Protein AF-0000000068716141 (afdb_homodimer)

Secondary structure (DSSP, 8-state):
--TTTT----TTEEEEEE---SS--EEEEETTS-EEEESS-HHHHHHHHIIIIISS-HHHHHHHHHHHHT--SS--EEEEGGGTEEEEESS-TTSTT--EEEGGGEEEEE--SS-S-EEEEETTS-EEEESS-HHHHHHHHHHHHHHHHHHHHHHH--/--TTTT----TTEEEEEE---SS--EEEEETTS-EEEESS-HHHHHHHHIIIIISS-HHHHHHHHHHHHT--SS--EEEEGGGTEEEEESS-TTSTT--EEEGGGEEEEE--SS-S-EEEEETTS-EEEESS-HHHHHHHHHHHHHHHHHHHHHHH--

pLDDT: mean 91.96, std 10.25, range [37.06, 98.69]

Structure (mmCIF, N/CA/C/O backbone):
data_AF-0000000068716141-model_v1
#
loop_
_entity.id
_entity.type
_entity.pdbx_description
1 polymer 'Competence protein'
#
loop_
_atom_site.group_PDB
_atom_site.id
_atom_site.type_symbol
_atom_site.label_atom_id
_atom_site.label_alt_id
_atom_site.label_comp_id
_atom_site.label_asym_id
_atom_site.label_entity_id
_atom_site.label_seq_id
_atom_site.pdbx_PDB_ins_code
_atom_site.Cartn_x
_atom_site.Cartn_y
_atom_site.Cartn_z
_atom_site.occupancy
_atom_site.B_iso_or_equiv
_atom_site.auth_seq_id
_atom_site.auth_comp_id
_atom_site.auth_asym_id
_atom_site.auth_atom_id
_atom_site.pdbx_PDB_model_num
ATOM 1 N N . MET A 1 1 ? 7.418 35.656 15.969 1 37.5 1 MET A N 1
ATOM 2 C CA . MET A 1 1 ? 6.262 35.781 15.078 1 37.5 1 MET A CA 1
ATOM 3 C C . MET A 1 1 ? 6.621 35.344 13.656 1 37.5 1 MET A C 1
ATOM 5 O O . MET A 1 1 ? 5.762 34.875 12.914 1 37.5 1 MET A O 1
ATOM 9 N N . ASP A 1 2 ? 7.766 35.719 13.188 1 43.12 2 ASP A N 1
ATOM 10 C CA . ASP A 1 2 ? 8.406 35.719 11.875 1 43.12 2 ASP A CA 1
ATOM 11 C C . ASP A 1 2 ? 8.727 34.281 11.422 1 43.12 2 ASP A C 1
ATOM 13 O O . ASP A 1 2 ? 8.695 34 10.227 1 43.12 2 ASP A O 1
ATOM 17 N N . ASN A 1 3 ? 9.141 33.5 12.383 1 46.12 3 ASN A N 1
ATOM 18 C CA . ASN A 1 3 ? 9.664 32.156 12.266 1 46.12 3 ASN A CA 1
ATOM 19 C C . ASN A 1 3 ? 8.547 31.156 11.977 1 46.12 3 ASN A C 1
ATOM 21 O O . ASN A 1 3 ? 8.812 29.953 11.789 1 46.12 3 ASN A O 1
ATOM 25 N N . GLU A 1 4 ? 7.305 31.547 12.367 1 53.78 4 GLU A N 1
ATOM 26 C CA . GLU A 1 4 ? 6.043 30.828 12.281 1 53.78 4 GLU A CA 1
ATOM 27 C C . GLU A 1 4 ? 5.668 30.531 10.828 1 53.78 4 GLU A C 1
ATOM 29 O O . GLU A 1 4 ? 5.105 29.484 10.523 1 53.78 4 GLU A O 1
ATOM 34 N N . ASN A 1 5 ? 6.004 31.578 9.922 1 57.31 5 ASN A N 1
ATOM 35 C CA . ASN A 1 5 ? 5.625 31.562 8.516 1 57.31 5 ASN A CA 1
ATOM 36 C C . ASN A 1 5 ? 6.566 30.688 7.691 1 57.31 5 ASN A C 1
ATOM 38 O O . ASN A 1 5 ? 6.309 30.438 6.512 1 57.31 5 ASN A O 1
ATOM 42 N N . ASN A 1 6 ? 7.582 30.219 8.367 1 71 6 ASN A N 1
ATOM 43 C CA . ASN A 1 6 ? 8.547 29.531 7.523 1 71 6 ASN A CA 1
ATOM 44 C C . ASN A 1 6 ? 8.602 28.031 7.844 1 71 6 ASN A C 1
ATOM 46 O O . ASN A 1 6 ? 9.672 27.422 7.789 1 71 6 ASN A O 1
ATOM 50 N N . ILE A 1 7 ? 7.477 27.594 8.234 1 78.62 7 ILE A N 1
ATOM 51 C CA . ILE A 1 7 ? 7.48 26.172 8.578 1 78.62 7 ILE A CA 1
ATOM 52 C C . ILE A 1 7 ? 7.375 25.344 7.305 1 78.62 7 ILE A C 1
ATOM 54 O O . ILE A 1 7 ? 6.582 25.656 6.414 1 78.62 7 ILE A O 1
ATOM 58 N N . PHE A 1 8 ? 8.328 24.359 7.285 1 87 8 PHE A N 1
ATOM 59 C CA . PHE A 1 8 ? 8.344 23.438 6.148 1 87 8 PHE A CA 1
ATOM 60 C C . PHE A 1 8 ? 8.164 22 6.609 1 87 8 PHE A C 1
ATOM 62 O O . PHE A 1 8 ? 8.586 21.641 7.707 1 87 8 PHE A O 1
ATOM 69 N N . ILE A 1 9 ? 7.5 21.297 5.77 1 92.69 9 ILE A N 1
ATOM 70 C CA . ILE A 1 9 ? 7.383 19.859 5.988 1 92.69 9 ILE A CA 1
ATOM 71 C C . ILE A 1 9 ? 8.75 19.203 5.836 1 92.69 9 ILE A C 1
ATOM 73 O O . ILE A 1 9 ? 9.5 19.531 4.914 1 92.69 9 ILE A O 1
ATOM 77 N N . SER A 1 10 ? 9.117 18.438 6.762 1 92.12 10 SER A N 1
ATOM 78 C CA . SER A 1 10 ? 10.391 17.719 6.742 1 92.12 10 SER A CA 1
ATOM 79 C C . SER A 1 10 ? 10.211 16.25 7.07 1 92.12 10 SER A C 1
ATOM 81 O O . SER A 1 10 ? 9.086 15.789 7.273 1 92.12 10 SER A O 1
ATOM 83 N N . SER A 1 11 ? 11.328 15.492 7.094 1 94.25 11 SER A N 1
ATOM 84 C CA . SER A 1 11 ? 11.297 14.062 7.375 1 94.25 11 SER A CA 1
ATOM 85 C C . SER A 1 11 ? 10.836 13.781 8.797 1 94.25 11 SER A C 1
ATOM 87 O O . SER A 1 11 ? 10.445 12.664 9.125 1 94.25 11 SER A O 1
ATOM 89 N N . SER A 1 12 ? 10.867 14.82 9.609 1 95.62 12 SER A N 1
ATOM 90 C CA . SER A 1 12 ? 10.484 14.625 11 1 95.62 12 SER A CA 1
ATOM 91 C C . SER A 1 12 ? 9.008 14.953 11.211 1 95.62 12 SER A C 1
ATOM 93 O O . SER A 1 12 ? 8.453 14.68 12.281 1 95.62 12 SER A O 1
ATOM 95 N N . THR A 1 13 ? 8.328 15.562 10.234 1 96.44 13 THR A N 1
ATOM 96 C CA . THR A 1 13 ? 6.922 15.922 10.359 1 96.44 13 THR A CA 1
ATOM 97 C C . THR A 1 13 ? 6.039 14.68 10.406 1 96.44 13 THR A C 1
ATOM 99 O O . THR A 1 13 ? 6.062 13.859 9.484 1 96.44 13 THR A O 1
ATOM 102 N N . MET A 1 14 ? 5.234 14.539 11.414 1 97.75 14 MET A N 1
ATOM 103 C CA . MET A 1 14 ? 4.434 13.336 11.617 1 97.75 14 MET A CA 1
ATOM 104 C C . MET A 1 14 ? 2.98 13.578 11.211 1 97.75 14 MET A C 1
ATOM 106 O O . MET A 1 14 ? 2.307 12.664 10.734 1 97.75 14 MET A O 1
ATOM 110 N N . MET A 1 15 ? 2.52 14.812 11.461 1 97.75 15 MET A N 1
ATOM 111 C CA . MET A 1 15 ? 1.09 15.055 11.289 1 97.75 15 MET A CA 1
ATOM 112 C C . MET A 1 15 ? 0.794 16.547 11.242 1 97.75 15 MET A C 1
ATOM 114 O O . MET A 1 15 ? 1.446 17.344 11.922 1 97.75 15 MET A O 1
ATOM 118 N N . LEU A 1 16 ? -0.115 16.969 10.43 1 97.56 16 LEU A N 1
ATOM 119 C CA . LEU A 1 16 ? -0.677 18.312 10.383 1 97.56 16 LEU A CA 1
ATOM 120 C C . LEU A 1 16 ? -2.125 18.312 10.852 1 97.56 16 LEU A C 1
ATOM 122 O O . LEU A 1 16 ? -2.992 17.703 10.219 1 97.56 16 LEU A O 1
ATOM 126 N N . GLU A 1 17 ? -2.379 18.938 11.867 1 96.62 17 GLU A N 1
ATOM 127 C CA . GLU A 1 17 ? -3.703 18.969 12.484 1 96.62 17 GLU A CA 1
ATOM 128 C C . GLU A 1 17 ? -4.277 20.391 12.484 1 96.62 17 GLU A C 1
ATOM 130 O O . GLU A 1 17 ? -3.631 21.328 12.953 1 96.62 17 GLU A O 1
ATOM 135 N N . PRO A 1 18 ? -5.48 20.484 11.953 1 95.56 18 PRO A N 1
ATOM 136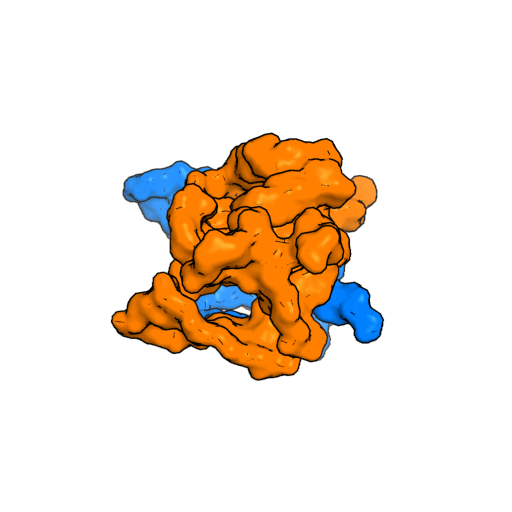 C CA . PRO A 1 18 ? -6.086 21.812 12.039 1 95.56 18 PRO A CA 1
ATOM 137 C C . PRO A 1 18 ? -6.23 22.297 13.484 1 95.56 18 PRO A C 1
ATOM 139 O O . PRO A 1 18 ? -6.52 21.516 14.375 1 95.56 18 PRO A O 1
ATOM 142 N N . CYS A 1 19 ? -5.941 23.625 13.688 1 91.56 19 CYS A N 1
ATOM 143 C CA . CYS A 1 19 ? -6.039 24.266 14.992 1 91.56 19 CYS A CA 1
ATOM 144 C C . CYS A 1 19 ? -7.156 25.297 15.008 1 91.56 19 CYS A C 1
ATOM 146 O O . CYS A 1 19 ? -7.316 26.062 14.055 1 91.56 19 CYS A O 1
ATOM 148 N N . LYS A 1 20 ? -7.977 25.125 16.062 1 87 20 LYS A N 1
ATOM 149 C CA . LYS A 1 20 ? -8.977 26.172 16.266 1 87 20 LYS A CA 1
ATOM 150 C C . LYS A 1 20 ? -8.414 27.328 17.078 1 87 20 LYS A C 1
ATOM 152 O O . LYS A 1 20 ? -8.602 27.391 18.281 1 87 20 LYS A O 1
ATOM 157 N N . HIS A 1 21 ? -7.641 28.109 16.516 1 89.19 21 HIS A N 1
ATOM 158 C CA . HIS A 1 21 ? -7.004 29.266 17.125 1 89.19 21 HIS A CA 1
ATOM 159 C C . HIS A 1 21 ? -7.211 30.516 16.297 1 89.19 21 HIS A C 1
ATOM 161 O O . HIS A 1 21 ? -7.305 30.438 15.062 1 89.19 21 HIS A O 1
ATOM 167 N N . PRO A 1 22 ? -7.41 31.625 16.953 1 88.75 22 PRO A N 1
ATOM 168 C CA . PRO A 1 22 ? -7.652 32.875 16.203 1 88.75 22 PRO A CA 1
ATOM 169 C C . PRO A 1 22 ? -6.531 33.188 15.219 1 88.75 22 PRO A C 1
ATOM 171 O O . PRO A 1 22 ? -6.785 33.75 14.156 1 88.75 22 PRO A O 1
ATOM 174 N N . TYR A 1 23 ? -5.266 32.781 15.5 1 89.5 23 TYR A N 1
ATOM 175 C CA . TYR A 1 23 ? -4.125 33.156 14.664 1 89.5 23 TYR A CA 1
ATOM 176 C C . TYR A 1 23 ? -3.555 31.922 13.961 1 89.5 23 TYR A C 1
ATOM 178 O O . TYR A 1 23 ? -3.186 32 12.781 1 89.5 23 TYR A O 1
ATOM 186 N N . TYR A 1 24 ? -3.461 30.828 14.625 1 91.94 24 TYR A N 1
ATOM 187 C CA . TYR A 1 24 ? -2.848 29.625 14.062 1 91.94 24 TYR A CA 1
ATOM 188 C C . TYR A 1 24 ? -3.9 28.719 13.445 1 91.94 24 TYR A C 1
ATOM 190 O O . TYR A 1 24 ? -4.98 28.531 14.008 1 91.94 24 TYR A O 1
ATOM 198 N N . ARG A 1 25 ? -3.514 28.188 12.289 1 94.19 25 ARG A N 1
ATOM 199 C CA . ARG A 1 25 ? -4.48 27.375 11.562 1 94.19 25 ARG A CA 1
ATOM 200 C C . ARG A 1 25 ? -4.09 25.906 11.602 1 94.19 25 ARG A C 1
ATOM 202 O O . ARG A 1 25 ? -4.941 25.016 11.43 1 94.19 25 ARG A O 1
ATOM 209 N N . THR A 1 26 ? -2.771 25.656 11.773 1 96.19 26 THR A N 1
ATOM 210 C CA . THR A 1 26 ? -2.309 24.266 11.734 1 96.19 26 THR A CA 1
ATOM 211 C C . THR A 1 26 ? -1.312 24 12.859 1 96.19 26 THR A C 1
ATOM 213 O O . THR A 1 26 ? -0.403 24.797 13.094 1 96.19 26 THR A O 1
ATOM 216 N N . LYS A 1 27 ? -1.548 23 13.594 1 95.44 27 LYS A N 1
ATOM 217 C CA . LYS A 1 27 ? -0.574 22.453 14.531 1 95.44 27 LYS A CA 1
ATOM 218 C C . LYS A 1 27 ? 0.259 21.359 13.867 1 95.44 27 LYS A C 1
ATOM 220 O O . LYS A 1 27 ? -0.287 20.375 13.344 1 95.44 27 LYS A O 1
ATOM 225 N N . ILE A 1 28 ? 1.546 21.5 13.82 1 96.19 28 ILE A N 1
ATOM 226 C CA . ILE A 1 28 ? 2.471 20.547 13.227 1 96.19 28 ILE A CA 1
ATOM 227 C C . ILE A 1 28 ? 3.068 19.656 14.32 1 96.19 28 ILE A C 1
ATOM 229 O O . ILE A 1 28 ? 3.729 20.156 15.234 1 96.19 28 ILE A O 1
ATOM 233 N N . ILE A 1 29 ? 2.773 18.438 14.234 1 95.69 29 ILE A N 1
ATOM 234 C CA . ILE A 1 29 ? 3.33 17.484 15.18 1 95.69 29 ILE A CA 1
ATOM 235 C C . ILE A 1 29 ? 4.598 16.859 14.602 1 95.69 29 ILE A C 1
ATOM 237 O O . ILE A 1 29 ? 4.566 16.266 13.516 1 95.69 29 ILE A O 1
ATOM 241 N N . ASP A 1 30 ? 5.668 17.016 15.359 1 94.75 30 ASP A N 1
ATOM 242 C CA . ASP A 1 30 ? 6.984 16.562 14.914 1 94.75 30 ASP A CA 1
ATOM 243 C C . ASP A 1 30 ? 7.426 15.328 15.688 1 94.75 30 ASP A C 1
ATOM 245 O O . ASP A 1 30 ? 7.012 15.117 16.828 1 94.75 30 ASP A O 1
ATOM 249 N N . SER A 1 31 ? 8.297 14.492 15.078 1 94.88 31 SER A N 1
ATOM 250 C CA . SER A 1 31 ? 8.719 13.227 15.664 1 94.88 31 SER A CA 1
ATOM 251 C C . SER A 1 31 ? 9.57 13.445 16.906 1 94.88 31 SER A C 1
ATOM 253 O O . SER A 1 31 ? 9.75 12.531 17.719 1 94.88 31 SER A O 1
ATOM 255 N N . SER A 1 32 ? 10.125 14.617 17.062 1 90.5 32 SER A N 1
ATOM 256 C CA . SER A 1 32 ? 10.906 14.961 18.25 1 90.5 32 SER A CA 1
ATOM 257 C C . SER A 1 32 ? 10.008 15.18 19.469 1 90.5 32 SER A C 1
ATOM 259 O O . SER A 1 32 ? 10.484 15.203 20.609 1 90.5 32 SER A O 1
ATOM 261 N N . GLY A 1 33 ? 8.75 15.258 19.234 1 87.75 33 GLY A N 1
ATOM 262 C CA . GLY A 1 33 ? 7.82 15.562 20.312 1 87.75 33 GLY A CA 1
ATOM 263 C C . GLY A 1 33 ? 7.457 17.031 20.391 1 87.75 33 GLY A C 1
ATOM 264 O O . GLY A 1 33 ? 6.539 17.406 21.125 1 87.75 33 GLY A O 1
ATOM 265 N N . ASN A 1 34 ? 8.133 17.797 19.609 1 86.56 34 ASN A N 1
ATOM 266 C CA . ASN A 1 34 ? 7.828 19.219 19.562 1 86.56 34 ASN A CA 1
ATOM 267 C C . ASN A 1 34 ? 6.656 19.516 18.641 1 86.56 34 ASN A C 1
ATOM 269 O O . ASN A 1 34 ? 6.383 18.766 17.719 1 86.56 34 ASN A O 1
ATOM 273 N N . HIS A 1 35 ? 5.961 20.5 19.094 1 90.06 35 HIS A N 1
ATOM 274 C CA . HIS A 1 35 ? 4.883 20.984 18.234 1 90.06 35 HIS A CA 1
ATOM 275 C C . HIS A 1 35 ? 5.168 22.391 17.734 1 90.06 35 HIS A C 1
ATOM 277 O O . HIS A 1 35 ? 5.777 23.188 18.438 1 90.06 35 HIS A O 1
ATOM 283 N N . LEU A 1 36 ? 4.848 22.531 16.516 1 91.94 36 LEU A N 1
ATOM 284 C CA . LEU A 1 36 ? 4.93 23.844 15.906 1 91.94 36 LEU A CA 1
ATOM 285 C C . LEU A 1 36 ? 3.559 24.312 15.422 1 91.94 36 LEU A C 1
ATOM 287 O O . LEU A 1 36 ? 2.648 23.484 15.258 1 91.94 36 LEU A O 1
ATOM 291 N N . TYR A 1 37 ? 3.436 25.625 15.305 1 93.75 37 TYR A N 1
ATOM 292 C CA . TYR A 1 37 ? 2.176 26.188 14.828 1 93.75 37 TYR A CA 1
ATOM 293 C C . TYR A 1 37 ? 2.396 27.047 13.594 1 93.75 37 TYR A C 1
ATOM 295 O O . TYR A 1 37 ? 3.389 27.781 13.508 1 93.75 37 TYR A O 1
ATOM 303 N N . SER A 1 38 ? 1.495 26.938 12.734 1 94.44 38 SER A N 1
ATOM 304 C CA . SER A 1 38 ? 1.566 27.719 11.516 1 94.44 38 SER A CA 1
ATOM 305 C C . SER A 1 38 ? 0.27 28.5 11.281 1 94.44 38 SER A C 1
ATOM 307 O O . SER A 1 38 ? -0.812 28.016 11.625 1 94.44 38 SER A O 1
ATOM 309 N N . CYS A 1 39 ? 0.416 29.672 10.641 1 93.75 39 CYS A N 1
ATOM 310 C CA . CYS A 1 39 ? -0.758 30.453 10.25 1 93.75 39 CYS A CA 1
ATOM 311 C C . CYS A 1 39 ? -1.325 29.953 8.93 1 93.75 39 CYS A C 1
ATOM 313 O O . CYS A 1 39 ? -2.416 30.359 8.523 1 93.75 39 CYS A O 1
ATOM 315 N N . GLN A 1 40 ? -0.633 29.094 8.32 1 93.75 40 GLN A N 1
ATOM 316 C CA . GLN A 1 40 ? -1.1 28.484 7.082 1 93.75 40 GLN A CA 1
ATOM 317 C C . GLN A 1 40 ? -1.911 27.219 7.363 1 93.75 40 GLN A C 1
ATOM 319 O O . GLN A 1 40 ? -1.68 26.531 8.359 1 93.75 40 GLN A O 1
ATOM 324 N N . THR A 1 41 ? -2.861 26.953 6.496 1 94 41 THR A N 1
ATOM 325 C CA . THR A 1 41 ? -3.609 25.703 6.613 1 94 41 THR A CA 1
ATOM 326 C C . THR A 1 41 ? -2.725 24.516 6.273 1 94 41 THR A C 1
ATOM 328 O O . THR A 1 41 ? -1.675 24.672 5.648 1 94 41 THR A O 1
ATOM 331 N N . ALA A 1 42 ? -3.176 23.344 6.699 1 95.94 42 ALA A N 1
ATOM 332 C CA . ALA A 1 42 ? -2.434 22.125 6.379 1 95.94 42 ALA A CA 1
ATOM 333 C C . ALA A 1 42 ? -2.26 21.969 4.871 1 95.94 42 ALA A C 1
ATOM 335 O O . ALA A 1 42 ? -1.169 21.641 4.398 1 95.94 42 ALA A O 1
ATOM 336 N N . LEU A 1 43 ? -3.334 22.234 4.133 1 96.38 43 LEU A N 1
ATOM 337 C CA . LEU A 1 43 ? -3.289 22.109 2.68 1 96.38 43 LEU A CA 1
ATOM 338 C C . LEU A 1 43 ? -2.283 23.078 2.078 1 96.38 43 LEU A C 1
ATOM 340 O O . LEU A 1 43 ? -1.537 22.734 1.164 1 96.38 43 LEU A O 1
ATOM 344 N N . GLN A 1 44 ? -2.234 24.297 2.6 1 95.12 44 GLN A N 1
ATOM 345 C CA . GLN A 1 44 ? -1.274 25.281 2.113 1 95.12 44 GLN A CA 1
ATOM 346 C C . GLN A 1 44 ? 0.159 24.828 2.373 1 95.12 44 GLN A C 1
ATOM 348 O O . GLN A 1 44 ? 1.048 25.062 1.552 1 95.12 44 GLN A O 1
ATOM 353 N N . LEU A 1 45 ? 0.39 24.203 3.477 1 96 45 LEU A N 1
ATOM 354 C CA . LEU A 1 45 ? 1.716 23.688 3.789 1 96 45 LEU A CA 1
ATOM 355 C C . LEU A 1 45 ? 2.107 22.578 2.816 1 96 45 LEU A C 1
ATOM 357 O O . LEU A 1 45 ? 3.258 22.516 2.375 1 96 45 LEU A O 1
ATOM 361 N N . ILE A 1 46 ? 1.166 21.703 2.49 1 96.75 46 ILE A N 1
ATOM 362 C CA . ILE A 1 46 ? 1.406 20.625 1.526 1 96.75 46 ILE A CA 1
ATOM 363 C C . ILE A 1 46 ? 1.679 21.234 0.149 1 96.75 46 ILE A C 1
ATOM 365 O O . ILE A 1 46 ? 2.586 20.797 -0.559 1 96.75 46 ILE A O 1
ATOM 369 N N . GLN A 1 47 ? 0.867 22.25 -0.213 1 96.69 47 GLN A N 1
ATOM 370 C CA . GLN A 1 47 ? 1.064 22.938 -1.479 1 96.69 47 GLN A CA 1
ATOM 371 C C . GLN A 1 47 ? 2.471 23.531 -1.572 1 96.69 47 GLN A C 1
ATOM 373 O O . GLN A 1 47 ? 3.137 23.391 -2.602 1 96.69 47 GLN A O 1
ATOM 378 N N . LYS A 1 48 ? 2.867 24.156 -0.525 1 95.94 48 LYS A N 1
ATOM 379 C CA . LYS A 1 48 ? 4.207 24.734 -0.479 1 95.94 48 LYS A CA 1
ATOM 380 C C . LYS A 1 48 ? 5.277 23.656 -0.615 1 95.94 48 LYS A C 1
ATOM 382 O O . LYS A 1 48 ? 6.266 23.844 -1.323 1 95.94 48 LYS A O 1
ATOM 387 N N . SER A 1 49 ? 5.09 22.562 0.036 1 95.75 49 SER A N 1
ATOM 388 C CA . SER A 1 49 ? 6.039 21.453 -0.032 1 95.75 49 SER A CA 1
ATOM 389 C C . SER A 1 49 ? 6.125 20.891 -1.445 1 95.75 49 SER A C 1
ATOM 391 O O . SER A 1 49 ? 7.203 20.5 -1.9 1 95.75 49 SER A O 1
ATOM 393 N N . CYS A 1 50 ? 4.988 20.766 -2.107 1 96.44 50 CYS A N 1
ATOM 394 C CA . CYS A 1 50 ? 4.98 20.312 -3.492 1 96.44 50 CYS A CA 1
ATOM 395 C C . CYS A 1 50 ? 5.84 21.219 -4.367 1 96.44 50 CYS A C 1
ATOM 397 O O . CYS A 1 50 ? 6.645 20.734 -5.164 1 96.44 50 CYS A O 1
ATOM 399 N N . LEU A 1 51 ? 5.738 22.516 -4.188 1 94.62 51 LEU A N 1
ATOM 400 C CA . LEU A 1 51 ? 6.496 23.484 -4.984 1 94.62 51 LEU A CA 1
ATOM 401 C C . LEU A 1 51 ? 7.988 23.375 -4.688 1 94.62 51 LEU A C 1
ATOM 403 O O . LEU A 1 51 ? 8.805 23.344 -5.605 1 94.62 51 LEU A O 1
ATOM 407 N N . THR A 1 52 ? 8.297 23.219 -3.463 1 92.25 52 THR A N 1
ATOM 408 C CA . THR A 1 52 ? 9.688 23.359 -3.033 1 92.25 52 THR A CA 1
ATOM 409 C C . THR A 1 52 ? 10.445 22.031 -3.205 1 92.25 52 THR A C 1
ATOM 411 O O . THR A 1 52 ? 11.633 22.031 -3.525 1 92.25 52 THR A O 1
ATOM 414 N N . ASN A 1 53 ? 9.742 20.922 -3.062 1 90 53 ASN A N 1
ATOM 415 C CA . ASN A 1 53 ? 10.438 19.641 -3.035 1 90 53 ASN A CA 1
ATOM 416 C C . ASN A 1 53 ? 10.188 18.844 -4.312 1 90 53 ASN A C 1
ATOM 418 O O . ASN A 1 53 ? 11.023 18.016 -4.707 1 90 53 ASN A O 1
ATOM 422 N N . ILE A 1 54 ? 9.07 19.047 -4.902 1 89.38 54 ILE A N 1
ATOM 423 C CA . ILE A 1 54 ? 8.664 18.219 -6.031 1 89.38 54 ILE A CA 1
ATOM 424 C C . ILE A 1 54 ? 8.758 19.016 -7.324 1 89.38 54 ILE A C 1
ATOM 426 O O . ILE A 1 54 ? 8.742 18.453 -8.422 1 89.38 54 ILE A O 1
ATOM 430 N N . HIS A 1 55 ? 8.891 20.344 -7.121 1 94.19 55 HIS A N 1
ATOM 431 C CA . HIS A 1 55 ? 8.914 21.234 -8.273 1 94.19 55 HIS A CA 1
ATOM 432 C C . HIS A 1 55 ? 7.668 21.062 -9.133 1 94.19 55 HIS A C 1
ATOM 434 O O . HIS A 1 55 ? 7.766 20.938 -10.359 1 94.19 55 HIS A O 1
ATOM 440 N N . SER A 1 56 ? 6.543 20.891 -8.539 1 95.06 56 SER A N 1
ATOM 441 C CA . SER A 1 56 ? 5.211 20.781 -9.117 1 95.06 56 SER A 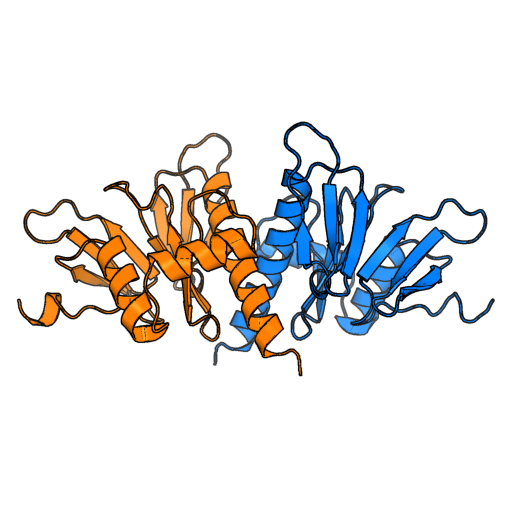CA 1
ATOM 442 C C . SER A 1 56 ? 4.16 21.422 -8.219 1 95.06 56 SER A C 1
ATOM 444 O O . SER A 1 56 ? 4.402 21.641 -7.027 1 95.06 56 SER A O 1
ATOM 446 N N . THR A 1 57 ? 3.031 21.781 -8.852 1 97.25 57 THR A N 1
ATOM 447 C CA . THR A 1 57 ? 1.913 22.234 -8.023 1 97.25 57 THR A CA 1
ATOM 448 C C . THR A 1 57 ? 1.259 21.047 -7.32 1 97.25 57 THR A C 1
ATOM 450 O O . THR A 1 57 ? 1.401 19.906 -7.758 1 97.25 57 THR A O 1
ATOM 453 N N . TYR A 1 58 ? 0.546 21.328 -6.25 1 97.31 58 TYR A N 1
ATOM 454 C CA . TYR A 1 58 ? -0.241 20.328 -5.543 1 97.31 58 TYR A CA 1
ATOM 455 C C . TYR A 1 58 ? -1.247 19.656 -6.473 1 97.31 58 TYR A C 1
ATOM 457 O O . TYR A 1 58 ? -1.344 18.438 -6.52 1 97.31 58 TYR A O 1
ATOM 465 N N . GLN A 1 59 ? -1.971 20.469 -7.211 1 97.06 59 GLN A N 1
ATOM 466 C CA . GLN A 1 59 ? -2.996 19.938 -8.109 1 97.06 59 GLN A CA 1
ATOM 467 C C . GLN A 1 59 ? -2.387 19.031 -9.164 1 97.06 59 GLN A C 1
ATOM 469 O O . GLN A 1 59 ? -2.963 18 -9.516 1 97.06 59 GLN A O 1
ATOM 474 N N . GLY A 1 60 ? -1.282 19.438 -9.703 1 97.06 60 GLY A N 1
ATOM 475 C CA . GLY A 1 60 ? -0.591 18.609 -10.672 1 97.06 60 GLY A CA 1
ATOM 476 C C . GLY A 1 60 ? -0.171 17.266 -10.109 1 97.06 60 GLY A C 1
ATOM 477 O O . GLY A 1 60 ? -0.37 16.219 -10.75 1 97.06 60 GLY A O 1
ATOM 478 N N . ARG A 1 61 ? 0.452 17.312 -8.953 1 96.88 61 ARG A N 1
ATOM 479 C CA . ARG A 1 61 ? 0.889 16.078 -8.289 1 96.88 61 ARG A CA 1
ATOM 480 C C . ARG A 1 61 ? -0.3 15.195 -7.945 1 96.88 61 ARG A C 1
ATOM 482 O O . ARG A 1 61 ? -0.262 13.984 -8.172 1 96.88 61 ARG A O 1
ATOM 489 N N . ARG A 1 62 ? -1.349 15.805 -7.395 1 96.94 62 ARG A N 1
ATOM 490 C CA . ARG A 1 62 ? -2.576 15.094 -7.043 1 96.94 62 ARG A CA 1
ATOM 491 C C . ARG A 1 62 ? -3.184 14.414 -8.258 1 96.94 62 ARG A C 1
ATOM 493 O O . ARG A 1 62 ? -3.551 13.234 -8.203 1 96.94 62 ARG A O 1
ATOM 500 N N . ASN A 1 63 ? -3.264 15.094 -9.328 1 96.5 63 ASN A N 1
ATOM 501 C CA . ASN A 1 63 ? -3.836 14.555 -10.562 1 96.5 63 ASN A CA 1
ATOM 502 C C . ASN A 1 63 ? -2.98 13.422 -11.125 1 96.5 63 ASN A C 1
ATOM 504 O O . ASN A 1 63 ? -3.508 12.445 -11.656 1 96.5 63 ASN A O 1
ATOM 508 N N . ALA A 1 64 ? -1.676 13.586 -11.062 1 96.06 64 ALA A N 1
ATOM 509 C CA . ALA A 1 64 ? -0.768 12.547 -11.555 1 96.06 64 ALA A CA 1
ATOM 510 C C . ALA A 1 64 ? -0.943 11.258 -10.766 1 96.06 64 ALA A C 1
ATOM 512 O O . ALA A 1 64 ? -1.019 10.172 -11.352 1 96.06 64 ALA A O 1
ATOM 513 N N . VAL A 1 65 ? -1.039 11.367 -9.445 1 95.88 65 VAL A N 1
ATOM 514 C CA . VAL A 1 65 ? -1.217 10.203 -8.586 1 95.88 65 VAL A CA 1
ATOM 515 C C . VAL A 1 65 ? -2.582 9.57 -8.844 1 95.88 65 VAL A C 1
ATOM 517 O O . VAL A 1 65 ? -2.689 8.352 -9 1 95.88 65 VAL A O 1
ATOM 520 N N . LYS A 1 66 ? -3.619 10.398 -8.945 1 95 66 LYS A N 1
ATOM 521 C CA . LYS A 1 66 ? -4.977 9.938 -9.219 1 95 66 LYS A CA 1
ATOM 522 C C . LYS A 1 66 ? -5.035 9.141 -10.523 1 95 66 LYS A C 1
ATOM 524 O O . LYS A 1 66 ? -5.609 8.055 -10.57 1 95 66 LYS A O 1
ATOM 529 N N . THR A 1 67 ? -4.453 9.695 -11.531 1 93.25 67 THR A N 1
ATOM 530 C CA . THR A 1 67 ? -4.516 9.102 -12.867 1 93.25 67 THR A CA 1
ATOM 531 C C . THR A 1 67 ? -3.674 7.832 -12.938 1 93.25 67 THR A C 1
ATOM 533 O O . THR A 1 67 ? -4.133 6.805 -13.438 1 93.25 67 THR A O 1
ATOM 536 N N . LYS A 1 68 ? -2.506 7.883 -12.414 1 92.62 68 LYS A N 1
ATOM 537 C CA . LYS A 1 68 ? -1.571 6.766 -12.508 1 92.62 68 LYS A CA 1
ATOM 538 C C . LYS A 1 68 ? -2.078 5.555 -11.727 1 92.62 68 LYS A C 1
ATOM 540 O O . LYS A 1 68 ? -1.976 4.422 -12.195 1 92.62 68 LYS A O 1
ATOM 545 N N . PHE A 1 69 ? -2.646 5.809 -10.602 1 92.44 69 PHE A N 1
ATOM 546 C CA . PHE A 1 69 ? -2.969 4.695 -9.719 1 92.44 69 PHE A CA 1
ATOM 547 C C . PHE A 1 69 ? -4.477 4.484 -9.641 1 92.44 69 PHE A C 1
ATOM 549 O O . PHE A 1 69 ? -4.949 3.631 -8.883 1 92.44 69 PHE A O 1
ATOM 556 N N . LYS A 1 70 ? -5.25 5.266 -10.336 1 89.5 70 LYS A N 1
ATOM 557 C CA . LYS A 1 70 ? -6.699 5.145 -10.477 1 89.5 70 LYS A CA 1
ATOM 558 C C . LYS A 1 70 ? -7.398 5.254 -9.125 1 89.5 70 LYS A C 1
ATOM 560 O O . LYS A 1 70 ? -8.281 4.457 -8.812 1 89.5 70 LYS A O 1
ATOM 565 N N . PHE A 1 71 ? -6.879 6.18 -8.328 1 92.06 71 PHE A N 1
ATOM 566 C CA . PHE A 1 71 ? -7.555 6.516 -7.082 1 92.06 71 PHE A CA 1
ATOM 567 C C . PHE A 1 71 ? -8.672 7.516 -7.324 1 92.06 71 PHE A C 1
ATOM 569 O O . PHE A 1 71 ? -8.594 8.344 -8.234 1 92.06 71 PHE A O 1
ATOM 576 N N . LYS A 1 72 ? -9.719 7.453 -6.559 1 86 72 LYS A N 1
ATOM 577 C CA . LYS A 1 72 ? -10.852 8.344 -6.777 1 86 72 LYS A CA 1
ATOM 578 C C . LYS A 1 72 ? -10.742 9.594 -5.898 1 86 72 LYS A C 1
ATOM 580 O O . LYS A 1 72 ? -10.883 10.711 -6.387 1 86 72 LYS A O 1
ATOM 585 N N . GLN A 1 73 ? -10.602 9.414 -4.633 1 88.44 73 GLN A N 1
ATOM 586 C CA . GLN A 1 73 ? -10.562 10.547 -3.719 1 88.44 73 GLN A CA 1
ATOM 587 C C . GLN A 1 73 ? -9.531 10.328 -2.613 1 88.44 73 GLN A C 1
ATOM 589 O O . GLN A 1 73 ? -9.055 9.211 -2.416 1 88.44 73 GLN A O 1
ATOM 594 N N . ASN A 1 74 ? -9.086 11.5 -1.953 1 92.88 74 ASN A N 1
ATOM 595 C CA . ASN A 1 74 ? -8.211 11.484 -0.781 1 92.88 74 ASN A CA 1
ATOM 596 C C . ASN A 1 74 ? -6.906 10.75 -1.062 1 92.88 74 ASN A C 1
ATOM 598 O O . ASN A 1 74 ? -6.508 9.867 -0.299 1 92.88 74 ASN A O 1
ATOM 602 N N . VAL A 1 75 ? -6.273 11.164 -2.143 1 96.12 75 VAL A N 1
ATOM 603 C CA . VAL A 1 75 ? -5.082 10.461 -2.609 1 96.12 75 VAL A CA 1
ATOM 604 C C . VAL A 1 75 ? -3.869 10.906 -1.796 1 96.12 75 VAL A C 1
ATOM 606 O O . VAL A 1 75 ? -3.773 12.07 -1.399 1 96.12 75 VAL A O 1
ATOM 609 N N . PRO A 1 76 ? -2.99 10.008 -1.566 1 98.19 76 PRO A N 1
ATOM 610 C CA . PRO A 1 76 ? -1.737 10.414 -0.926 1 98.19 76 PRO A CA 1
ATOM 611 C C . PRO A 1 76 ? -0.896 11.336 -1.808 1 98.19 76 PRO A C 1
ATOM 613 O O . PRO A 1 76 ? -1.016 11.297 -3.035 1 98.19 76 PRO A O 1
ATOM 616 N N . ILE A 1 77 ? -0.112 12.148 -1.205 1 98.31 77 ILE A N 1
ATOM 617 C CA . ILE A 1 77 ? 0.764 13.078 -1.906 1 98.31 77 ILE A CA 1
ATOM 618 C C . ILE A 1 77 ? 2.221 12.766 -1.571 1 98.31 77 ILE A C 1
ATOM 620 O O . ILE A 1 77 ? 2.736 13.211 -0.542 1 98.31 77 ILE A O 1
ATOM 624 N N . PRO A 1 78 ? 2.889 11.992 -2.412 1 97.94 78 PRO A N 1
ATOM 625 C CA . PRO A 1 78 ? 4.316 11.766 -2.166 1 97.94 78 PRO A CA 1
ATOM 626 C C . PRO A 1 78 ? 5.152 13.031 -2.32 1 97.94 78 PRO A C 1
ATOM 628 O O . PRO A 1 78 ? 5.117 13.672 -3.373 1 97.94 78 PRO A O 1
ATOM 631 N N . ILE A 1 79 ? 5.793 13.43 -1.329 1 96.94 79 ILE A N 1
ATOM 632 C CA . ILE A 1 79 ? 6.625 14.633 -1.312 1 96.94 79 ILE A CA 1
ATOM 633 C C . ILE A 1 79 ? 8.07 14.258 -1.639 1 96.94 79 ILE A C 1
ATOM 635 O O . ILE A 1 79 ? 8.719 14.922 -2.459 1 96.94 79 ILE A O 1
ATOM 639 N N . ASN A 1 80 ? 8.633 13.266 -1.055 1 95.94 80 ASN A N 1
ATOM 640 C CA . ASN A 1 80 ? 9.93 12.648 -1.302 1 95.94 80 ASN A CA 1
ATOM 641 C C . ASN A 1 80 ? 9.875 11.133 -1.125 1 95.94 80 ASN A C 1
ATOM 643 O O . ASN A 1 80 ? 10.039 10.625 -0.013 1 95.94 80 ASN A O 1
ATOM 647 N N . HIS A 1 81 ? 9.648 10.445 -2.229 1 96.12 81 HIS A N 1
ATOM 648 C CA . HIS A 1 81 ? 9.383 9.016 -2.152 1 96.12 81 HIS A CA 1
ATOM 649 C C . HIS A 1 81 ? 10.617 8.25 -1.688 1 96.12 81 HIS A C 1
ATOM 651 O O . HIS A 1 81 ? 10.508 7.211 -1.034 1 96.12 81 HIS A O 1
ATOM 657 N N . ARG A 1 82 ? 11.852 8.805 -1.928 1 95.94 82 ARG A N 1
ATOM 658 C CA . ARG A 1 82 ? 13.078 8.125 -1.519 1 95.94 82 ARG A CA 1
ATOM 659 C C . ARG A 1 82 ? 13.234 8.156 -0.003 1 95.94 82 ARG A C 1
ATOM 661 O O . ARG A 1 82 ? 13.844 7.25 0.579 1 95.94 82 ARG A O 1
ATOM 668 N N . GLU A 1 83 ? 12.664 9.148 0.533 1 96 83 GLU A N 1
ATOM 669 C CA . GLU A 1 83 ? 12.727 9.289 1.984 1 96 83 GLU A CA 1
ATOM 670 C C . GLU A 1 83 ? 11.422 8.859 2.643 1 96 83 GLU A C 1
ATOM 672 O O . GLU A 1 83 ? 11.219 9.086 3.836 1 96 83 GLU A O 1
ATOM 677 N N . TYR A 1 84 ? 10.539 8.312 1.892 1 97.56 84 TYR A N 1
ATOM 678 C CA . TYR A 1 84 ? 9.25 7.793 2.32 1 97.56 84 TYR A CA 1
ATOM 679 C C . TYR A 1 84 ? 8.422 8.883 2.988 1 97.56 84 TYR A C 1
ATOM 681 O O . TYR A 1 84 ? 7.68 8.617 3.941 1 97.56 84 TYR A O 1
ATOM 689 N N . ILE A 1 85 ? 8.68 10.156 2.545 1 97.62 85 ILE A N 1
ATOM 690 C CA . ILE A 1 85 ? 7.852 11.281 2.963 1 97.62 85 ILE A CA 1
ATOM 691 C C . ILE A 1 85 ? 6.633 11.391 2.047 1 97.62 85 ILE A C 1
ATOM 693 O O . ILE A 1 85 ? 6.738 11.883 0.922 1 97.62 85 ILE A O 1
ATOM 697 N N . CYS A 1 86 ? 5.531 10.945 2.543 1 98.62 86 CYS A N 1
ATOM 698 C CA . CYS A 1 86 ? 4.258 10.953 1.827 1 98.62 86 CYS A CA 1
ATOM 699 C C . CYS A 1 86 ? 3.115 11.359 2.75 1 98.62 86 CYS A C 1
ATOM 701 O O . CYS A 1 86 ? 2.9 10.734 3.789 1 98.62 86 CYS A O 1
ATOM 703 N N . ALA A 1 87 ? 2.451 12.43 2.393 1 98.56 87 ALA A N 1
ATOM 704 C CA . ALA A 1 87 ? 1.305 12.891 3.166 1 98.56 87 ALA A CA 1
ATOM 705 C C . ALA A 1 87 ? 0.008 12.273 2.654 1 98.56 87 ALA A C 1
ATOM 707 O O . ALA A 1 87 ? -0.18 12.117 1.445 1 98.56 87 ALA A O 1
ATOM 708 N N . PHE A 1 88 ? -0.892 11.859 3.545 1 98.62 88 PHE A N 1
ATOM 709 C CA . PHE A 1 88 ? -2.209 11.406 3.115 1 98.62 88 PHE A CA 1
ATOM 710 C C . PHE A 1 88 ? -3.299 11.961 4.023 1 98.62 88 PHE A C 1
ATOM 712 O O . PHE A 1 88 ? -3.107 12.07 5.234 1 98.62 88 PHE A O 1
ATOM 719 N N . PRO A 1 89 ? -4.348 12.406 3.436 1 97.94 89 PRO A N 1
ATOM 720 C CA . PRO A 1 89 ? -5.422 13.055 4.195 1 97.94 89 PRO A CA 1
ATOM 721 C C . PRO A 1 89 ? -6.352 12.047 4.871 1 97.94 89 PRO A C 1
ATOM 723 O O . PRO A 1 89 ? -6.547 10.938 4.359 1 97.94 89 PRO A O 1
ATOM 726 N N . THR A 1 90 ? -6.898 12.344 6.004 1 96.81 90 THR A N 1
ATOM 727 C CA . THR A 1 90 ? -7.844 11.484 6.715 1 96.81 90 THR A CA 1
ATOM 728 C C . THR A 1 90 ? -9.258 11.672 6.164 1 96.81 90 THR A C 1
ATOM 730 O O . THR A 1 90 ? -10.133 10.836 6.398 1 96.81 90 THR A O 1
ATOM 733 N N . GLU A 1 91 ? -9.508 12.711 5.57 1 95.69 91 GLU A N 1
ATOM 734 C CA . GLU A 1 91 ? -10.758 13.039 4.895 1 95.69 91 GLU A CA 1
ATOM 735 C C . GLU A 1 91 ? -10.531 14 3.736 1 95.69 91 GLU A C 1
ATOM 737 O O . GLU A 1 91 ? -9.391 14.195 3.299 1 95.69 91 GLU A O 1
ATOM 742 N N . SER A 1 92 ? -11.578 14.57 3.213 1 95.44 92 SER A N 1
ATOM 743 C CA . SER A 1 92 ? -11.43 15.469 2.07 1 95.44 92 SER A CA 1
ATOM 744 C C . SER A 1 92 ? -10.453 16.594 2.375 1 95.44 92 SER A C 1
ATOM 746 O O . SER A 1 92 ? -10.586 17.281 3.391 1 95.44 92 SER A O 1
ATOM 748 N N . PRO A 1 93 ? -9.516 16.844 1.47 1 95.5 93 PRO A N 1
ATOM 749 C CA . PRO A 1 93 ? -8.555 17.922 1.678 1 95.5 93 PRO A CA 1
ATOM 750 C C . PRO A 1 93 ? -9.219 19.281 1.841 1 95.5 93 PRO A C 1
ATOM 752 O O . PRO A 1 93 ? -8.648 20.172 2.473 1 95.5 93 PRO A O 1
ATOM 755 N N . ALA A 1 94 ? -10.352 19.422 1.311 1 92.94 94 ALA A N 1
ATOM 756 C CA . ALA A 1 94 ? -11.062 20.688 1.377 1 92.94 94 ALA A CA 1
ATOM 757 C C . ALA A 1 94 ? -11.727 20.875 2.738 1 92.94 94 ALA A C 1
ATOM 759 O O . ALA A 1 94 ? -12.133 21.984 3.09 1 92.94 94 ALA A O 1
ATOM 760 N N . SER A 1 95 ? -11.891 19.844 3.484 1 94.31 95 SER A N 1
ATOM 761 C CA . SER A 1 95 ? -12.5 19.922 4.805 1 94.31 95 SER A CA 1
ATOM 762 C C . SER A 1 95 ? -11.617 20.688 5.785 1 94.31 95 SER A C 1
ATOM 764 O O . SER A 1 95 ? -10.414 20.422 5.871 1 94.31 95 SER A O 1
ATOM 766 N N . PRO A 1 96 ? -12.195 21.609 6.617 1 91.44 96 PRO A N 1
ATOM 767 C CA . PRO A 1 96 ? -11.406 22.328 7.629 1 91.44 96 PRO A CA 1
ATOM 768 C C . PRO A 1 96 ? -10.93 21.406 8.758 1 91.44 96 PRO A C 1
ATOM 770 O O . PRO A 1 96 ? -10.047 21.797 9.531 1 91.44 96 PRO A O 1
ATOM 773 N N . ASN A 1 97 ? -11.477 20.188 8.828 1 93.69 97 ASN A N 1
ATOM 774 C CA . ASN A 1 97 ? -11.117 19.25 9.883 1 93.69 97 ASN A CA 1
ATOM 775 C C . ASN A 1 97 ? -10.117 18.203 9.383 1 93.69 97 ASN A C 1
ATOM 777 O O . ASN A 1 97 ? -9.68 17.344 10.148 1 93.69 97 ASN A O 1
ATOM 781 N N . CYS A 1 98 ? -9.727 18.328 8.133 1 96.94 98 CYS A N 1
ATOM 782 C CA . CYS A 1 98 ? -8.859 17.312 7.535 1 96.94 98 CYS A CA 1
ATOM 783 C C . CYS A 1 98 ? -7.496 17.297 8.219 1 96.94 98 CYS A C 1
ATOM 785 O O . CYS A 1 98 ? -6.824 18.328 8.305 1 96.94 98 CYS A O 1
ATOM 787 N N . ILE A 1 99 ? -7.145 16.172 8.68 1 97.81 99 ILE A N 1
ATOM 788 C CA . ILE A 1 99 ? -5.812 15.914 9.227 1 97.81 99 ILE A CA 1
ATOM 789 C C . ILE A 1 99 ? -4.945 15.242 8.164 1 97.81 99 ILE A C 1
ATOM 791 O O . ILE A 1 99 ? -5.426 14.383 7.414 1 97.81 99 ILE A O 1
ATOM 795 N N . TRP A 1 100 ? -3.711 15.664 8.062 1 98.38 100 TRP A N 1
ATOM 796 C CA . TRP A 1 100 ? -2.746 14.992 7.199 1 98.38 100 TRP A CA 1
ATOM 797 C C . TRP A 1 100 ? -1.735 14.203 8.023 1 98.38 100 TRP A C 1
ATOM 799 O O . TRP A 1 100 ? -1.162 14.727 8.984 1 98.38 100 TRP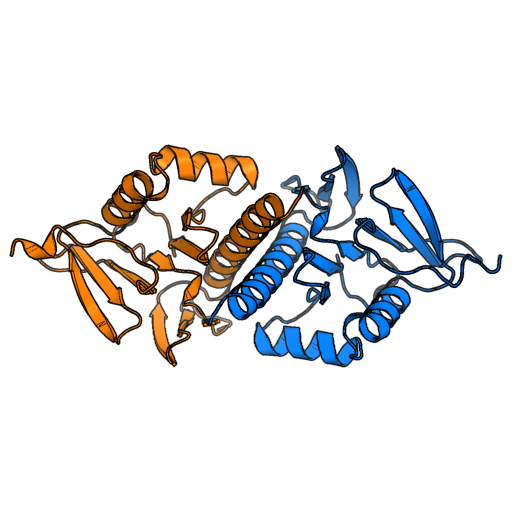 A O 1
ATOM 809 N N . LEU A 1 101 ? -1.573 13.008 7.637 1 98.44 101 LEU A N 1
ATOM 810 C CA . LEU A 1 101 ? -0.602 12.125 8.273 1 98.44 101 LEU A CA 1
ATOM 811 C C . LEU A 1 101 ? 0.551 11.812 7.324 1 98.44 101 LEU A C 1
ATOM 813 O O . LEU A 1 101 ? 0.391 11.875 6.105 1 98.44 101 LEU A O 1
ATOM 817 N N . PHE A 1 102 ? 1.654 11.562 7.875 1 98.62 102 PHE A N 1
ATOM 818 C CA . PHE A 1 102 ? 2.828 11.258 7.066 1 98.62 102 PHE A CA 1
ATOM 819 C C . PHE A 1 102 ? 3.225 9.797 7.215 1 98.62 102 PHE A C 1
ATOM 821 O O . PHE A 1 102 ? 3.475 9.32 8.328 1 98.62 102 PHE A O 1
ATOM 828 N N . PHE A 1 103 ? 3.322 9.094 6.117 1 98.69 103 PHE A N 1
ATOM 829 C CA . PHE A 1 103 ? 3.482 7.648 6 1 98.69 103 PHE A CA 1
ATOM 830 C C . PHE A 1 103 ? 4.645 7.16 6.855 1 98.69 103 PHE A C 1
ATOM 832 O O . PHE A 1 103 ? 4.5 6.211 7.625 1 98.69 103 PHE A O 1
ATOM 839 N N . LYS A 1 104 ? 5.738 7.848 6.824 1 97.69 104 LYS A N 1
ATOM 840 C CA . LYS A 1 104 ? 7.008 7.461 7.426 1 97.69 104 LYS A CA 1
ATOM 841 C C . LYS A 1 104 ? 6.855 7.219 8.922 1 97.69 104 LYS A C 1
ATOM 843 O O . LYS A 1 104 ? 7.598 6.43 9.516 1 97.69 104 LYS A O 1
ATOM 848 N N . HIS A 1 105 ? 5.898 7.855 9.492 1 97.81 105 HIS A N 1
ATOM 849 C CA . HIS A 1 105 ? 5.867 7.891 10.953 1 97.81 105 HIS A CA 1
ATOM 850 C C . HIS A 1 105 ? 4.727 7.039 11.5 1 97.81 105 HIS A C 1
ATOM 852 O O . HIS A 1 105 ? 4.629 6.832 12.711 1 97.81 105 HIS A O 1
ATOM 858 N N . VAL A 1 106 ? 3.842 6.566 10.672 1 97.44 106 VAL A N 1
ATOM 859 C CA . VAL A 1 106 ? 2.721 5.75 11.125 1 97.44 106 VAL A CA 1
ATOM 860 C C . VAL A 1 106 ? 3.17 4.301 11.289 1 97.44 106 VAL A C 1
ATOM 862 O O . VAL A 1 106 ? 3.541 3.643 10.32 1 97.44 106 VAL A O 1
ATOM 865 N N . HIS A 1 107 ? 3.143 3.861 12.445 1 94.62 107 HIS A N 1
ATOM 866 C CA . HIS A 1 107 ? 3.566 2.496 12.734 1 94.62 107 HIS A CA 1
ATOM 867 C C . HIS A 1 107 ? 2.408 1.515 12.578 1 94.62 107 HIS A C 1
ATOM 869 O O . HIS A 1 107 ? 2.514 0.535 11.844 1 94.62 107 HIS A O 1
ATOM 875 N N . THR A 1 108 ? 1.387 1.732 13.289 1 92.94 108 THR A N 1
ATOM 876 C CA . THR A 1 108 ? 0.225 0.857 13.172 1 92.94 108 THR A CA 1
ATOM 877 C C . THR A 1 108 ? -1.061 1.624 13.477 1 92.94 108 THR A C 1
ATOM 879 O O . THR A 1 108 ? -1.022 2.691 14.094 1 92.94 108 THR A O 1
ATOM 882 N N . ILE A 1 109 ? -2.119 1.149 12.93 1 94.06 109 ILE A N 1
ATOM 883 C CA . ILE A 1 109 ? -3.463 1.632 13.227 1 94.06 109 ILE A CA 1
ATOM 884 C C . ILE A 1 109 ? -4.246 0.551 13.969 1 94.06 109 ILE A C 1
ATOM 886 O O . ILE A 1 109 ? -4.285 -0.604 13.531 1 94.06 109 ILE A O 1
ATOM 890 N N . GLU A 1 110 ? -4.77 0.924 15.039 1 90.25 110 GLU A N 1
ATOM 891 C CA . GLU A 1 110 ? -5.566 -0.02 15.812 1 90.25 110 GLU A CA 1
ATOM 892 C C . GLU A 1 110 ? -6.973 -0.157 15.234 1 90.25 110 GLU A C 1
ATOM 894 O O . GLU A 1 110 ? -7.637 0.844 14.961 1 90.25 110 GLU A O 1
ATOM 899 N N . PHE A 1 111 ? -7.336 -1.398 15.039 1 81 111 PHE A N 1
ATOM 900 C CA . PHE A 1 111 ? -8.656 -1.658 14.469 1 81 111 PHE A CA 1
ATOM 901 C C . PHE A 1 111 ? -9.711 -1.763 15.57 1 81 111 PHE A C 1
ATOM 903 O O . PHE A 1 111 ? -9.539 -2.525 16.516 1 81 111 PHE A O 1
ATOM 910 N N . PHE A 1 112 ? -10.617 -0.747 15.508 1 78.31 112 PHE A N 1
ATOM 911 C CA . PHE A 1 112 ? -11.766 -0.827 16.391 1 78.31 112 PHE A CA 1
ATOM 912 C C . PHE A 1 112 ? -13.023 -1.219 15.625 1 78.31 112 PHE A C 1
ATOM 914 O O . PHE A 1 112 ? -13.203 -0.804 14.477 1 78.31 112 PHE A O 1
ATOM 921 N N . GLN A 1 113 ? -13.742 -2.277 15.883 1 66.56 113 GLN A N 1
ATOM 922 C CA . GLN A 1 113 ? -14.906 -2.77 15.148 1 66.56 113 GLN A CA 1
ATOM 923 C C . GLN A 1 113 ? -15.977 -1.687 15.023 1 66.56 113 GLN A C 1
ATOM 925 O O . GLN A 1 113 ? -16.578 -1.525 13.961 1 66.56 113 GLN A O 1
ATOM 930 N N . LYS A 1 114 ? -16.531 -1.255 15.992 1 64.88 114 LYS A N 1
ATOM 931 C CA . LYS A 1 114 ? -17.812 -0.551 15.93 1 64.88 114 LYS A CA 1
ATOM 932 C C . LYS A 1 114 ? -17.625 0.952 16.125 1 64.88 114 LYS A C 1
ATOM 934 O O . LYS A 1 114 ? -18.578 1.726 15.977 1 64.88 114 LYS A O 1
ATOM 939 N N . ALA A 1 115 ? -16.344 1.324 15.984 1 71.75 115 ALA A N 1
ATOM 940 C CA . ALA A 1 115 ? -16.297 2.736 16.344 1 71.75 115 ALA A CA 1
ATOM 941 C C . ALA A 1 115 ? -15.781 3.584 15.188 1 71.75 115 ALA A C 1
ATOM 943 O O . ALA A 1 115 ? -15.016 3.105 14.352 1 71.75 115 ALA A O 1
ATOM 944 N N . LYS A 1 116 ? -16.422 4.766 14.891 1 85.81 116 LYS A N 1
ATOM 945 C CA . LYS A 1 116 ? -15.953 5.785 13.961 1 85.81 116 LYS A CA 1
ATOM 946 C C . LYS A 1 116 ? -14.711 6.492 14.5 1 85.81 116 LYS A C 1
ATOM 948 O O . LYS A 1 116 ? -14.625 7.719 14.461 1 85.81 116 LYS A O 1
ATOM 953 N N . ARG A 1 117 ? -13.844 5.766 15.141 1 91.81 117 ARG A N 1
ATOM 954 C CA . ARG A 1 117 ? -12.578 6.285 15.656 1 91.81 117 ARG A CA 1
ATOM 955 C C . ARG A 1 117 ? -11.422 5.344 15.336 1 91.81 117 ARG A C 1
ATOM 957 O O . ARG A 1 117 ? -11.609 4.125 15.266 1 91.81 117 ARG A O 1
ATOM 964 N N . ALA A 1 118 ? -10.258 5.957 15.117 1 94.12 118 ALA A N 1
ATOM 965 C CA . ALA A 1 118 ? -9.039 5.191 14.875 1 94.12 118 ALA A CA 1
ATOM 966 C C . ALA A 1 118 ? -7.898 5.688 15.75 1 94.12 118 ALA A C 1
ATOM 968 O O . ALA A 1 118 ? -7.711 6.895 15.922 1 94.12 118 ALA A O 1
ATOM 969 N N . LYS A 1 119 ? -7.273 4.785 16.391 1 95.56 119 LYS A N 1
ATOM 970 C CA . LYS A 1 119 ? -6.078 5.105 17.156 1 95.56 119 LYS A CA 1
ATOM 971 C C . LYS A 1 119 ? -4.809 4.805 16.359 1 95.56 119 LYS A C 1
ATOM 973 O O . LYS A 1 119 ? -4.602 3.676 15.922 1 95.56 119 LYS A O 1
ATOM 978 N N . ILE A 1 120 ? -3.941 5.773 16.234 1 96.25 120 ILE A N 1
ATOM 979 C CA . ILE A 1 120 ? -2.701 5.656 15.469 1 96.25 120 ILE A CA 1
ATOM 980 C C . ILE A 1 120 ? -1.521 5.52 16.438 1 96.25 120 ILE A C 1
ATOM 982 O O . ILE A 1 120 ? -1.389 6.297 17.375 1 96.25 120 ILE A O 1
ATOM 986 N N . HIS A 1 121 ? -0.749 4.512 16.234 1 96.19 121 HIS A N 1
ATOM 987 C CA . HIS A 1 121 ? 0.536 4.371 16.906 1 96.19 121 HIS A CA 1
ATOM 988 C C . HIS A 1 121 ? 1.683 4.832 16.016 1 96.19 121 HIS A C 1
ATOM 990 O O . HIS A 1 121 ? 1.892 4.277 14.93 1 96.19 121 HIS A O 1
ATOM 996 N N . PHE A 1 122 ? 2.412 5.852 16.516 1 96.69 122 PHE A N 1
ATOM 997 C CA . PHE A 1 122 ? 3.527 6.371 15.734 1 96.69 122 PHE A CA 1
ATOM 998 C C . PHE A 1 122 ? 4.812 5.617 16.062 1 96.69 122 PHE A C 1
ATOM 1000 O O . PHE A 1 122 ? 4.902 4.945 17.078 1 96.69 122 PHE A O 1
ATOM 1007 N N . SER A 1 123 ? 5.773 5.75 15.18 1 94.44 123 SER A N 1
ATOM 1008 C CA . SER A 1 123 ? 7.035 5.023 15.305 1 94.44 123 SER A CA 1
ATOM 1009 C C . SER A 1 123 ? 7.82 5.492 16.531 1 94.44 123 SER A C 1
ATOM 1011 O O . SER A 1 123 ? 8.609 4.73 17.094 1 94.44 123 SER A O 1
ATOM 1013 N N . ASN A 1 124 ? 7.641 6.723 16.906 1 94.44 124 ASN A N 1
ATOM 1014 C CA . ASN A 1 124 ? 8.383 7.234 18.062 1 94.44 124 ASN A CA 1
ATOM 1015 C C . ASN A 1 124 ? 7.684 6.879 19.375 1 94.44 124 ASN A C 1
ATOM 1017 O O . ASN A 1 124 ? 8.109 7.316 20.453 1 94.44 124 ASN A O 1
ATOM 1021 N N . GLY A 1 125 ? 6.527 6.172 19.281 1 94.44 125 GLY A N 1
ATOM 1022 C CA . GLY A 1 125 ? 5.836 5.699 20.469 1 94.44 125 GLY A CA 1
ATOM 1023 C C . GLY A 1 125 ? 4.59 6.504 20.797 1 94.44 125 GLY A C 1
ATOM 1024 O O . GLY A 1 125 ? 3.746 6.059 21.578 1 94.44 125 GLY A O 1
ATOM 1025 N N . ALA A 1 126 ? 4.477 7.695 20.25 1 95.12 126 ALA A N 1
ATOM 1026 C CA . ALA A 1 126 ? 3.297 8.531 20.484 1 95.12 126 ALA A CA 1
ATOM 1027 C C . ALA A 1 126 ? 2.045 7.883 19.891 1 95.12 126 ALA A C 1
ATOM 1029 O O . ALA A 1 126 ? 2.135 7.055 18.984 1 95.12 126 ALA A O 1
ATOM 1030 N N . THR A 1 127 ? 0.906 8.203 20.484 1 95.56 127 THR A N 1
ATOM 1031 C CA . THR A 1 127 ? -0.371 7.719 19.969 1 95.56 127 THR A CA 1
ATOM 1032 C C . THR A 1 127 ? -1.363 8.867 19.828 1 95.56 127 THR A C 1
ATOM 1034 O O . THR A 1 127 ? -1.295 9.852 20.562 1 95.56 127 THR A O 1
ATOM 1037 N N . VAL A 1 128 ? -2.174 8.781 18.922 1 94.56 128 VAL A N 1
ATOM 1038 C CA . VAL A 1 128 ? -3.23 9.766 18.734 1 94.56 128 VAL A CA 1
ATOM 1039 C C . VAL A 1 128 ? -4.512 9.078 18.281 1 94.56 128 VAL A C 1
ATOM 1041 O O . VAL A 1 128 ? -4.465 8.078 17.547 1 94.56 128 VAL A O 1
ATOM 1044 N N . THR A 1 129 ? -5.629 9.531 18.734 1 94.62 129 THR A N 1
ATOM 1045 C CA . THR A 1 129 ? -6.934 9.039 18.312 1 94.62 129 THR A CA 1
ATOM 1046 C C . THR A 1 129 ? -7.656 10.078 17.453 1 94.62 129 THR A C 1
ATOM 1048 O O . THR A 1 129 ? -7.746 11.25 17.844 1 94.62 129 THR A O 1
ATOM 1051 N N . ILE A 1 130 ? -8.109 9.656 16.344 1 93.81 130 ILE A N 1
ATOM 1052 C CA . ILE A 1 130 ? -8.797 10.609 15.469 1 93.81 130 ILE A CA 1
ATOM 1053 C C . ILE A 1 130 ? -10.164 10.055 15.078 1 93.81 130 ILE A C 1
ATOM 1055 O O . ILE A 1 130 ? -10.422 8.859 15.219 1 93.81 130 ILE A O 1
ATOM 1059 N N . GLN A 1 131 ? -11.039 10.984 14.539 1 92 131 GLN A N 1
ATOM 1060 C CA . GLN A 1 131 ? -12.43 10.648 14.219 1 92 131 GLN A CA 1
ATOM 1061 C C . GLN A 1 131 ? -12.555 10.156 12.773 1 92 131 GLN A C 1
ATOM 1063 O O . GLN A 1 131 ? -13.148 10.836 11.938 1 92 131 GLN A O 1
ATOM 1068 N N . ILE A 1 132 ? -12.18 9.008 12.492 1 92.75 132 ILE A N 1
ATOM 1069 C CA . ILE A 1 132 ? -12.281 8.281 11.234 1 92.75 132 ILE A CA 1
ATOM 1070 C C . ILE A 1 132 ? -12.281 6.777 11.5 1 92.75 132 ILE A C 1
ATOM 1072 O O . ILE A 1 132 ? -11.625 6.309 12.43 1 92.75 132 ILE A O 1
ATOM 1076 N N . SER A 1 133 ? -13.055 6.066 10.719 1 92.56 133 SER A N 1
ATOM 1077 C CA . SER A 1 133 ? -13.039 4.621 10.906 1 92.56 133 SER A CA 1
ATOM 1078 C C . SER A 1 133 ? -11.641 4.051 10.672 1 92.56 133 SER A C 1
ATOM 1080 O O . SER A 1 133 ? -10.922 4.504 9.781 1 92.56 133 SER A O 1
ATOM 1082 N N . SER A 1 134 ? -11.305 2.992 11.453 1 92.81 134 SER A N 1
ATOM 1083 C CA . SER A 1 134 ? -10.008 2.336 11.32 1 92.81 134 SER A CA 1
ATOM 1084 C C . SER A 1 134 ? -9.828 1.743 9.922 1 92.81 134 SER A C 1
ATOM 1086 O O . SER A 1 134 ? -8.734 1.771 9.367 1 92.81 134 SER A O 1
ATOM 1088 N N . HIS A 1 135 ? -10.891 1.284 9.398 1 91.31 135 HIS A N 1
ATOM 1089 C CA . HIS A 1 135 ? -10.836 0.686 8.07 1 91.31 135 HIS A CA 1
ATOM 1090 C C . HIS A 1 135 ? -10.484 1.727 7.012 1 91.31 135 HIS A C 1
ATOM 1092 O O . HIS A 1 135 ? -9.602 1.503 6.184 1 91.31 135 HIS A O 1
ATOM 1098 N N . LYS A 1 136 ? -11.156 2.82 7.062 1 93.38 136 LYS A N 1
ATOM 1099 C CA . LYS A 1 136 ? -10.906 3.891 6.102 1 93.38 136 LYS A CA 1
ATOM 1100 C C . LYS A 1 136 ? -9.484 4.422 6.238 1 93.38 136 LYS A C 1
ATOM 1102 O O . LYS A 1 136 ? -8.797 4.641 5.234 1 93.38 136 LYS A O 1
ATOM 1107 N N . LEU A 1 137 ? -9.047 4.637 7.453 1 95.44 137 LEU A N 1
ATOM 1108 C CA . LEU A 1 137 ? -7.703 5.152 7.695 1 95.44 137 LEU A CA 1
ATOM 1109 C C . LEU A 1 137 ? -6.648 4.164 7.211 1 95.44 137 LEU A C 1
ATOM 1111 O O . LEU A 1 137 ? -5.641 4.566 6.625 1 95.44 137 LEU A O 1
ATOM 1115 N N . SER A 1 138 ? -6.863 2.912 7.426 1 95 138 SER A N 1
ATOM 1116 C CA . SER A 1 138 ? -5.926 1.888 6.973 1 95 138 SER A CA 1
ATOM 1117 C C . SER A 1 138 ? -5.812 1.878 5.449 1 95 138 SER A C 1
ATOM 1119 O O . SER A 1 138 ? -4.715 1.746 4.906 1 95 138 SER A O 1
ATOM 1121 N N . GLN A 1 139 ? -6.926 2.055 4.852 1 94.12 139 GLN A N 1
ATOM 1122 C CA . GLN A 1 139 ? -6.91 2.092 3.393 1 94.12 139 GLN A CA 1
ATOM 1123 C C . GLN A 1 139 ? -6.074 3.262 2.881 1 94.12 139 GLN A C 1
ATOM 1125 O O . GLN A 1 139 ? -5.332 3.121 1.907 1 94.12 139 GLN A O 1
ATOM 1130 N N . GLN A 1 140 ? -6.188 4.41 3.52 1 96.62 140 GLN A N 1
ATOM 1131 C CA . GLN A 1 140 ? -5.391 5.574 3.133 1 96.62 140 GLN A CA 1
ATOM 1132 C C . GLN A 1 140 ? -3.902 5.316 3.338 1 96.62 140 GLN A C 1
ATOM 1134 O O . GLN A 1 140 ? -3.08 5.691 2.5 1 96.62 140 GLN A O 1
ATOM 1139 N N . LEU A 1 141 ? -3.646 4.629 4.391 1 97.88 141 LEU A N 1
ATOM 1140 C CA . LEU A 1 141 ? -2.264 4.281 4.695 1 97.88 141 LEU A CA 1
ATOM 1141 C C . LEU A 1 141 ? -1.711 3.297 3.67 1 97.88 141 LEU A C 1
ATOM 1143 O O . LEU A 1 141 ? -0.597 3.475 3.172 1 97.88 141 LEU A O 1
ATOM 1147 N N . TRP A 1 142 ? -2.494 2.326 3.363 1 97.44 142 TRP A N 1
ATOM 1148 C CA . TRP A 1 142 ? -2.062 1.326 2.393 1 97.44 142 TRP A CA 1
ATOM 1149 C C . TRP A 1 142 ? -1.833 1.96 1.024 1 97.44 142 TRP A C 1
ATOM 1151 O O . TRP A 1 142 ? -0.854 1.646 0.343 1 97.44 142 TRP A O 1
ATOM 1161 N N . LYS A 1 143 ? -2.688 2.811 0.64 1 97.75 143 LYS A N 1
ATOM 1162 C CA . LYS A 1 143 ? -2.533 3.506 -0.634 1 97.75 143 LYS A CA 1
ATOM 1163 C C . LYS A 1 143 ? -1.227 4.293 -0.676 1 97.75 143 LYS A C 1
ATOM 1165 O O . LYS A 1 143 ? -0.526 4.285 -1.691 1 97.75 143 LYS A O 1
ATOM 1170 N N . ALA A 1 144 ? -0.94 4.977 0.421 1 98.56 144 ALA A N 1
ATOM 1171 C CA . ALA A 1 144 ? 0.314 5.723 0.491 1 98.56 144 ALA A CA 1
ATOM 1172 C C . ALA A 1 144 ? 1.515 4.793 0.33 1 98.56 144 ALA A C 1
ATOM 1174 O O . ALA A 1 144 ? 2.439 5.09 -0.429 1 98.56 144 ALA A O 1
ATOM 1175 N N . GLY A 1 145 ? 1.446 3.666 1.045 1 98.44 145 GLY A N 1
ATOM 1176 C CA . GLY A 1 145 ? 2.523 2.695 0.933 1 98.44 145 GLY A CA 1
ATOM 1177 C C . GLY A 1 145 ? 2.664 2.119 -0.463 1 98.44 145 GLY A C 1
ATOM 1178 O O . GLY A 1 145 ? 3.779 1.944 -0.958 1 98.44 145 GLY A O 1
ATOM 1179 N N . TYR A 1 146 ? 1.562 1.832 -1.025 1 98.25 146 TYR A N 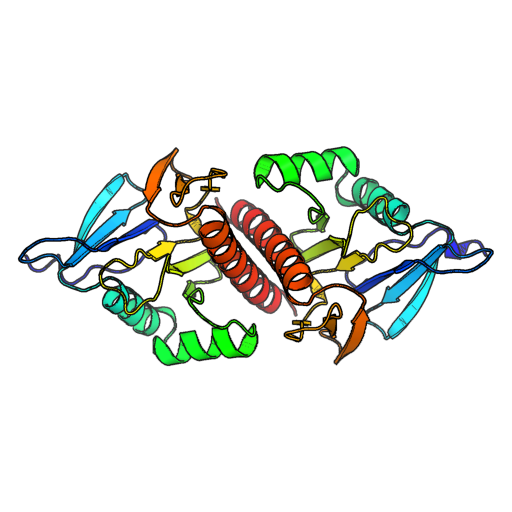1
ATOM 1180 C CA . TYR A 1 146 ? 1.529 1.303 -2.385 1 98.25 146 TYR A CA 1
ATOM 1181 C C . TYR A 1 146 ? 2.166 2.279 -3.365 1 98.25 146 TYR A C 1
ATOM 1183 O O . TYR A 1 146 ? 3.033 1.899 -4.156 1 98.25 146 TYR A O 1
ATOM 1191 N N . VAL A 1 147 ? 1.83 3.578 -3.305 1 98.12 147 VAL A N 1
ATOM 1192 C CA . VAL A 1 147 ? 2.365 4.617 -4.18 1 98.12 147 VAL A CA 1
ATOM 1193 C C . VAL A 1 147 ? 3.879 4.719 -3.992 1 98.12 147 VAL A C 1
ATOM 1195 O O . VAL A 1 147 ? 4.629 4.766 -4.969 1 98.12 147 VAL A O 1
ATOM 1198 N N . LEU A 1 148 ? 4.277 4.695 -2.746 1 98.38 148 LEU A N 1
ATOM 1199 C CA . LEU A 1 148 ? 5.699 4.805 -2.445 1 98.38 148 LEU A CA 1
ATOM 1200 C C . LEU A 1 148 ? 6.465 3.604 -2.99 1 98.38 148 LEU A C 1
ATOM 1202 O O . LEU A 1 148 ? 7.566 3.756 -3.527 1 98.38 148 LEU A O 1
ATOM 1206 N N . SER A 1 149 ? 5.883 2.414 -2.816 1 98.19 149 SER A N 1
ATOM 1207 C CA . SER A 1 149 ? 6.531 1.215 -3.336 1 98.19 149 SER A CA 1
ATOM 1208 C C . SER A 1 149 ? 6.656 1.268 -4.855 1 98.19 149 SER A C 1
ATOM 1210 O O . SER A 1 149 ? 7.691 0.895 -5.41 1 98.19 149 SER A O 1
ATOM 1212 N N . GLN A 1 150 ? 5.59 1.709 -5.5 1 97.56 150 GLN A N 1
ATOM 1213 C CA . GLN A 1 150 ? 5.605 1.819 -6.957 1 97.56 150 GLN A CA 1
ATOM 1214 C C . GLN A 1 150 ? 6.672 2.809 -7.422 1 97.56 150 GLN A C 1
ATOM 1216 O O . GLN A 1 150 ? 7.43 2.521 -8.352 1 97.56 150 GLN A O 1
ATOM 1221 N N . MET A 1 151 ? 6.801 3.951 -6.781 1 96.81 151 MET A N 1
ATOM 1222 C CA . MET A 1 151 ? 7.77 4.977 -7.156 1 96.81 151 MET A CA 1
ATOM 1223 C C . MET A 1 151 ? 9.195 4.496 -6.914 1 96.81 151 MET A C 1
ATOM 1225 O O . MET A 1 151 ? 10.07 4.691 -7.754 1 96.81 151 MET A O 1
ATOM 1229 N N . ASN A 1 152 ? 9.367 3.861 -5.812 1 97.31 152 ASN A N 1
ATOM 1230 C CA . ASN A 1 152 ? 10.711 3.395 -5.488 1 97.31 152 ASN A CA 1
ATOM 1231 C C . ASN A 1 152 ? 11.117 2.211 -6.363 1 97.31 152 ASN A C 1
ATOM 1233 O O . ASN A 1 152 ? 12.297 2.061 -6.699 1 97.31 152 ASN A O 1
ATOM 1237 N N . MET A 1 153 ? 10.148 1.38 -6.652 1 96.5 153 MET A N 1
ATOM 1238 C CA . MET A 1 153 ? 10.414 0.284 -7.582 1 96.5 153 MET A CA 1
ATOM 1239 C C . MET A 1 153 ? 10.859 0.817 -8.938 1 96.5 153 MET A C 1
ATOM 1241 O O . MET A 1 153 ? 11.789 0.282 -9.547 1 96.5 153 MET A O 1
ATOM 1245 N N . GLN A 1 154 ? 10.219 1.854 -9.406 1 93.44 154 GLN A N 1
ATOM 1246 C CA . GLN A 1 154 ? 10.57 2.463 -10.688 1 93.44 154 GLN A CA 1
ATOM 1247 C C . GLN A 1 154 ? 11.977 3.053 -10.648 1 93.44 154 GLN A C 1
ATOM 1249 O O . GLN A 1 154 ? 12.688 3.049 -11.656 1 93.44 154 GLN A O 1
ATOM 1254 N N . ASP A 1 155 ? 12.398 3.572 -9.492 1 91.88 155 ASP A N 1
ATOM 1255 C CA . ASP A 1 155 ? 13.742 4.113 -9.32 1 91.88 155 ASP A CA 1
ATOM 1256 C C . ASP A 1 155 ? 14.797 3.016 -9.438 1 91.88 155 ASP A C 1
ATOM 1258 O O . ASP A 1 155 ? 15.93 3.275 -9.859 1 91.88 155 ASP A O 1
ATOM 1262 N N . SER A 1 156 ? 14.438 1.817 -8.945 1 84.12 156 SER A N 1
ATOM 1263 C CA . SER A 1 156 ? 15.398 0.715 -8.883 1 84.12 156 SER A CA 1
ATOM 1264 C C . SER A 1 156 ? 15.484 -0.017 -10.219 1 84.12 156 SER A C 1
ATOM 1266 O O . SER A 1 156 ? 16.391 -0.826 -10.43 1 84.12 156 SER A O 1
ATOM 1268 N N . SER A 1 157 ? 14.469 0.111 -11.023 1 74.12 157 SER A N 1
ATOM 1269 C CA . SER A 1 157 ? 14.477 -0.571 -12.312 1 74.12 157 SER A CA 1
ATOM 1270 C C . SER A 1 157 ? 15.531 0.015 -13.242 1 74.12 157 SER A C 1
ATOM 1272 O O . SER A 1 157 ? 15.656 1.235 -13.367 1 74.12 157 SER A O 1
ATOM 1274 N N . PRO A 1 158 ? 16.672 -0.757 -13.789 1 59.28 158 PRO A N 1
ATOM 1275 C CA . PRO A 1 158 ? 17.703 -0.253 -14.688 1 59.28 158 PRO A CA 1
ATOM 1276 C C . PRO A 1 158 ? 17.125 0.394 -15.945 1 59.28 158 PRO A C 1
ATOM 1278 O O . PRO A 1 158 ? 16 0.087 -16.344 1 59.28 158 PRO A O 1
ATOM 1281 N N . MET B 1 1 ? 10.414 -34.094 -18.219 1 37.06 1 MET B N 1
ATOM 1282 C CA . MET B 1 1 ? 9.617 -34.406 -17.031 1 37.06 1 MET B CA 1
ATOM 1283 C C . MET B 1 1 ? 10.266 -33.844 -15.773 1 37.06 1 MET B C 1
ATOM 1285 O O . MET B 1 1 ? 9.578 -33.5 -14.805 1 37.06 1 MET B O 1
ATOM 1289 N N . ASP B 1 2 ? 11.547 -33.938 -15.656 1 43.16 2 ASP B N 1
ATOM 1290 C CA . ASP B 1 2 ? 12.508 -33.719 -14.578 1 43.16 2 ASP B CA 1
ATOM 1291 C C . ASP B 1 2 ? 12.617 -32.219 -14.227 1 43.16 2 ASP B C 1
ATOM 1293 O O . ASP B 1 2 ? 12.812 -31.875 -13.062 1 43.16 2 ASP B O 1
ATOM 1297 N N . ASN B 1 3 ? 12.57 -31.438 -15.234 1 46.34 3 ASN B N 1
ATOM 1298 C CA . ASN B 1 3 ? 12.781 -30 -15.273 1 46.34 3 ASN B CA 1
ATOM 1299 C C . ASN B 1 3 ? 11.594 -29.234 -14.688 1 46.34 3 ASN B C 1
ATOM 1301 O O . ASN B 1 3 ? 11.648 -28.016 -14.516 1 46.34 3 ASN B O 1
ATOM 1305 N N . GLU B 1 4 ? 10.406 -29.891 -14.742 1 53.41 4 GLU B N 1
ATOM 1306 C CA . GLU B 1 4 ? 9.078 -29.453 -14.32 1 53.41 4 GLU B CA 1
ATOM 1307 C C . GLU B 1 4 ? 9.039 -29.203 -12.812 1 53.41 4 GLU B C 1
ATOM 1309 O O . GLU B 1 4 ? 8.352 -28.281 -12.352 1 53.41 4 GLU B O 1
ATOM 1314 N N . ASN B 1 5 ? 9.828 -30.109 -12.039 1 57.16 5 ASN B N 1
ATOM 1315 C CA . ASN B 1 5 ? 9.844 -30.109 -10.578 1 57.16 5 ASN B CA 1
ATOM 1316 C C . ASN B 1 5 ? 10.75 -29.016 -10.023 1 57.16 5 ASN B C 1
ATOM 1318 O O . ASN B 1 5 ? 10.766 -28.781 -8.812 1 57.16 5 ASN B O 1
ATOM 1322 N N . ASN B 1 6 ? 11.414 -28.359 -10.953 1 71 6 ASN B N 1
ATOM 1323 C CA . ASN B 1 6 ? 12.398 -27.438 -10.383 1 71 6 ASN B CA 1
ATOM 1324 C C . ASN B 1 6 ? 12.039 -25.984 -10.656 1 71 6 ASN B C 1
ATOM 1326 O O . ASN B 1 6 ? 12.914 -25.141 -10.852 1 71 6 ASN B O 1
ATOM 1330 N N . ILE B 1 7 ? 10.789 -25.828 -10.727 1 78.75 7 ILE B N 1
ATOM 1331 C CA . ILE B 1 7 ? 10.391 -24.453 -11.016 1 78.75 7 ILE B CA 1
ATOM 1332 C C . ILE B 1 7 ? 10.453 -23.625 -9.734 1 78.75 7 ILE B C 1
ATOM 1334 O O . ILE B 1 7 ? 10.016 -24.078 -8.672 1 78.75 7 ILE B O 1
ATOM 1338 N N . PHE B 1 8 ? 11.125 -22.453 -9.945 1 87.12 8 PHE B N 1
ATOM 1339 C CA . PHE B 1 8 ? 11.25 -21.531 -8.82 1 87.12 8 PHE B CA 1
ATOM 1340 C C . PHE B 1 8 ? 10.648 -20.172 -9.172 1 87.12 8 PHE B C 1
ATOM 1342 O O . PHE B 1 8 ? 10.68 -19.75 -10.328 1 87.12 8 PHE B O 1
ATOM 1349 N N . ILE B 1 9 ? 10.102 -19.609 -8.172 1 92.81 9 ILE B N 1
ATOM 1350 C CA . ILE B 1 9 ? 9.617 -18.25 -8.312 1 92.81 9 ILE B CA 1
ATOM 1351 C C . ILE B 1 9 ? 10.805 -17.297 -8.5 1 92.81 9 ILE B C 1
ATOM 1353 O O . ILE B 1 9 ? 11.82 -17.422 -7.816 1 92.81 9 ILE B O 1
ATOM 1357 N N . SER B 1 10 ? 10.742 -16.484 -9.461 1 92.25 10 SER B N 1
ATOM 1358 C CA . SER B 1 10 ? 11.789 -15.508 -9.758 1 92.25 10 SER B CA 1
ATOM 1359 C C . SER B 1 10 ? 11.211 -14.117 -9.992 1 92.25 10 SER B C 1
ATOM 1361 O O . SER B 1 10 ? 10 -13.922 -9.883 1 92.25 10 SER B O 1
ATOM 1363 N N . SER B 1 11 ? 12.086 -13.148 -10.289 1 94.31 11 SER B N 1
ATOM 1364 C CA . SER B 1 11 ? 11.68 -11.766 -10.516 1 94.31 11 SER B CA 1
ATOM 1365 C C . SER B 1 11 ? 10.812 -11.648 -11.766 1 94.31 11 SER B C 1
ATOM 1367 O O . SER B 1 11 ? 10.117 -10.648 -11.945 1 94.31 11 SER B O 1
ATOM 1369 N N . SER B 1 12 ? 10.852 -12.688 -12.57 1 95.62 12 SER B N 1
ATOM 1370 C CA . SER B 1 12 ? 10.078 -12.625 -13.812 1 95.62 12 SER B CA 1
ATOM 1371 C C . SER B 1 12 ? 8.703 -13.266 -13.633 1 95.62 12 SER B C 1
ATOM 1373 O O . SER B 1 12 ? 7.848 -13.156 -14.516 1 95.62 12 SER B O 1
ATOM 1375 N N . THR B 1 13 ? 8.453 -13.977 -12.531 1 96.56 13 THR B N 1
ATOM 1376 C CA . THR B 1 13 ? 7.172 -14.633 -12.289 1 96.56 13 THR B CA 1
ATOM 1377 C C . THR B 1 13 ? 6.066 -13.609 -12.07 1 96.56 13 THR B C 1
ATOM 1379 O O . THR B 1 13 ? 6.156 -12.773 -11.164 1 96.56 13 THR B O 1
ATOM 1382 N N . MET B 1 14 ? 5.012 -13.672 -12.828 1 97.75 14 MET B N 1
ATOM 1383 C CA . MET B 1 14 ? 3.943 -12.672 -12.781 1 97.75 14 MET B CA 1
ATOM 1384 C C . MET B 1 14 ? 2.738 -13.203 -12.008 1 97.75 14 MET B C 1
ATOM 1386 O O . MET B 1 14 ? 2.033 -12.445 -11.344 1 97.75 14 MET B O 1
ATOM 1390 N N . MET B 1 15 ? 2.516 -14.523 -12.148 1 97.81 15 MET B N 1
ATOM 1391 C CA . MET B 1 15 ? 1.269 -15.062 -11.617 1 97.81 15 MET B CA 1
ATOM 1392 C C . MET B 1 15 ? 1.324 -16.578 -11.523 1 97.81 15 MET B C 1
ATOM 1394 O O . MET B 1 15 ? 1.922 -17.234 -12.383 1 97.81 15 MET B O 1
ATOM 1398 N N . LEU B 1 16 ? 0.774 -17.156 -10.516 1 97.62 16 LEU B N 1
ATOM 1399 C CA . LEU B 1 16 ? 0.547 -18.578 -10.359 1 97.62 16 LEU B CA 1
ATOM 1400 C C . LEU B 1 16 ? -0.94 -18.906 -10.43 1 97.62 16 LEU B C 1
ATOM 1402 O O . LEU B 1 16 ? -1.718 -18.484 -9.57 1 97.62 16 LEU B O 1
ATOM 1406 N N . GLU B 1 17 ? -1.312 -19.609 -11.367 1 96.62 17 GLU B N 1
ATOM 1407 C CA . GLU B 1 17 ? -2.711 -19.953 -11.617 1 96.62 17 GLU B CA 1
ATOM 1408 C C . GLU B 1 17 ? -2.949 -21.453 -11.5 1 96.62 17 GLU B C 1
ATOM 1410 O O . GLU B 1 17 ? -2.268 -22.25 -12.148 1 96.62 17 GLU B O 1
ATOM 1415 N N . PRO B 1 18 ? -3.914 -21.781 -10.672 1 95.62 18 PRO B N 1
ATOM 1416 C CA . PRO B 1 18 ? -4.219 -23.203 -10.633 1 95.62 18 PRO B CA 1
ATOM 1417 C C . PRO B 1 18 ? -4.633 -23.766 -11.992 1 95.62 18 PRO B C 1
ATOM 1419 O O . PRO B 1 18 ? -5.316 -23.078 -12.758 1 95.62 18 PRO B O 1
ATOM 1422 N N . CYS B 1 19 ? -4.137 -25 -12.297 1 91.5 19 CYS B N 1
ATOM 1423 C CA . CYS B 1 19 ? -4.434 -25.688 -13.547 1 91.5 19 CYS B CA 1
ATOM 1424 C C . CYS B 1 19 ? -5.266 -26.938 -13.297 1 91.5 19 CYS B C 1
ATOM 1426 O O . CYS B 1 19 ? -5 -27.688 -12.352 1 91.5 19 CYS B O 1
ATOM 1428 N N . LYS B 1 20 ? -6.363 -26.984 -14.078 1 87 20 LYS B N 1
ATOM 1429 C CA . LYS B 1 20 ? -7.137 -28.219 -14.031 1 87 20 LYS B CA 1
ATOM 1430 C C . LYS B 1 20 ? -6.574 -29.25 -15 1 87 20 LYS B C 1
ATOM 1432 O O . LYS B 1 20 ? -7.059 -29.391 -16.125 1 87 20 LYS B O 1
ATOM 1437 N N . HIS B 1 21 ? -5.535 -29.828 -14.703 1 89.06 21 HIS B N 1
ATOM 1438 C CA . HIS B 1 21 ? -4.855 -30.828 -15.508 1 89.06 21 HIS B CA 1
ATOM 1439 C C . HIS B 1 21 ? -4.551 -32.094 -14.68 1 89.06 21 HIS B C 1
ATOM 1441 O O . HIS B 1 21 ? -4.328 -31.984 -13.469 1 89.06 21 HIS B O 1
ATOM 1447 N N . PRO B 1 22 ? -4.672 -33.219 -15.297 1 88.75 22 PRO B N 1
ATOM 1448 C CA . PRO B 1 22 ? -4.426 -34.438 -14.555 1 88.75 22 PRO B CA 1
ATOM 1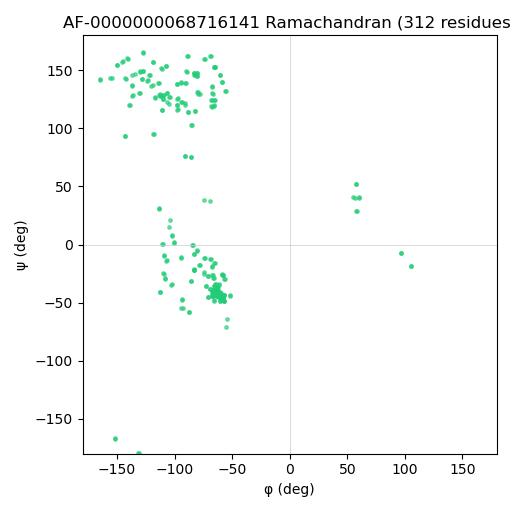449 C C . PRO B 1 22 ? -3.041 -34.5 -13.914 1 88.75 22 PRO B C 1
ATOM 1451 O O . PRO B 1 22 ? -2.869 -35.094 -12.844 1 88.75 22 PRO B O 1
ATOM 1454 N N . TYR B 1 23 ? -2.027 -33.844 -14.508 1 89.5 23 TYR B N 1
ATOM 1455 C CA . TYR B 1 23 ? -0.654 -33.938 -14.023 1 89.5 23 TYR B CA 1
ATOM 1456 C C . TYR B 1 23 ? -0.191 -32.594 -13.453 1 89.5 23 TYR B C 1
ATOM 1458 O O . TYR B 1 23 ? 0.491 -32.531 -12.43 1 89.5 23 TYR B O 1
ATOM 1466 N N . TYR B 1 24 ? -0.529 -31.531 -14.086 1 91.88 24 TYR B N 1
ATOM 1467 C CA . TYR B 1 24 ? -0.062 -30.203 -13.672 1 91.88 24 TYR B CA 1
ATOM 1468 C C . TYR B 1 24 ? -1.082 -29.531 -12.766 1 91.88 24 TYR B C 1
ATOM 1470 O O . TYR B 1 24 ? -2.289 -29.594 -13.016 1 91.88 24 TYR B O 1
ATOM 1478 N N . ARG B 1 25 ? -0.519 -28.875 -11.742 1 94.25 25 ARG B N 1
ATOM 1479 C CA . ARG B 1 25 ? -1.407 -28.266 -10.758 1 94.25 25 ARG B CA 1
ATOM 1480 C C . ARG B 1 25 ? -1.367 -26.75 -10.852 1 94.25 25 ARG B C 1
ATOM 1482 O O . ARG B 1 25 ? -2.307 -26.062 -10.43 1 94.25 25 ARG B O 1
ATOM 1489 N N . THR B 1 26 ? -0.231 -26.234 -11.375 1 96.19 26 THR B N 1
ATOM 1490 C CA . THR B 1 26 ? -0.082 -24.781 -11.422 1 96.19 26 THR B CA 1
ATOM 1491 C C . THR B 1 26 ? 0.498 -24.328 -12.758 1 96.19 26 THR B C 1
ATOM 1493 O O . THR B 1 26 ? 1.459 -24.922 -13.25 1 96.19 26 THR B O 1
ATOM 1496 N N . LYS B 1 27 ? -0.131 -23.438 -13.375 1 95.5 27 LYS B N 1
ATOM 1497 C CA . LYS B 1 27 ? 0.416 -22.719 -14.516 1 95.5 27 LYS B CA 1
ATOM 1498 C C . LYS B 1 27 ? 1.139 -21.438 -14.07 1 95.5 27 LYS B C 1
ATOM 1500 O O . LYS B 1 27 ? 0.552 -20.594 -13.398 1 95.5 27 LYS B O 1
ATOM 1505 N N . ILE B 1 28 ? 2.402 -21.328 -14.367 1 96.19 28 ILE B N 1
ATOM 1506 C CA . ILE B 1 28 ? 3.221 -20.172 -14.008 1 96.19 28 ILE B CA 1
ATOM 1507 C C . ILE B 1 28 ? 3.307 -19.219 -15.203 1 96.19 28 ILE B C 1
ATOM 1509 O O . ILE B 1 28 ? 3.789 -19.594 -16.266 1 96.19 28 ILE B O 1
ATOM 1513 N N . ILE B 1 29 ? 2.793 -18.078 -15.016 1 95.69 29 ILE B N 1
ATOM 1514 C CA . ILE B 1 29 ? 2.865 -17.062 -16.047 1 95.69 29 ILE B CA 1
ATOM 1515 C C . ILE B 1 29 ? 4.078 -16.156 -15.805 1 95.69 29 ILE B C 1
ATOM 1517 O O . ILE B 1 29 ? 4.211 -15.57 -14.734 1 95.69 29 ILE B O 1
ATOM 1521 N N . ASP B 1 30 ? 4.922 -16.109 -16.828 1 94.69 30 ASP B N 1
ATOM 1522 C CA . ASP B 1 30 ? 6.184 -15.375 -16.734 1 94.69 30 ASP B CA 1
ATOM 1523 C C . ASP B 1 30 ? 6.137 -14.086 -17.562 1 94.69 30 ASP B C 1
ATOM 1525 O O . ASP B 1 30 ? 5.406 -14.008 -18.547 1 94.69 30 ASP B O 1
ATOM 1529 N N . SER B 1 31 ? 6.938 -13.07 -17.172 1 94.94 31 SER B N 1
ATOM 1530 C CA . SER B 1 31 ? 6.91 -11.766 -17.812 1 94.94 31 SER B CA 1
ATOM 1531 C C . SER B 1 31 ? 7.43 -11.836 -19.234 1 94.94 31 SER B C 1
ATOM 1533 O O . SER B 1 31 ? 7.191 -10.93 -20.031 1 94.94 31 SER B O 1
ATOM 1535 N N . SER B 1 32 ? 8.148 -12.867 -19.578 1 90.5 32 SER B N 1
ATOM 1536 C CA . SER B 1 32 ? 8.648 -13.07 -20.938 1 90.5 32 SER B CA 1
ATOM 1537 C C . SER B 1 32 ? 7.523 -13.508 -21.875 1 90.5 32 SER B C 1
ATOM 1539 O O . SER B 1 32 ? 7.68 -13.461 -23.094 1 90.5 32 SER B O 1
ATOM 1541 N N . GLY B 1 33 ? 6.418 -13.844 -21.312 1 87.81 33 GLY B N 1
ATOM 1542 C CA . GLY B 1 33 ? 5.32 -14.367 -22.125 1 87.81 33 GLY B CA 1
ATOM 1543 C C . GLY B 1 33 ? 5.266 -15.883 -22.141 1 87.81 33 GLY B C 1
ATOM 1544 O O . GLY B 1 33 ? 4.297 -16.469 -22.625 1 87.81 33 GLY B O 1
ATOM 1545 N N . ASN B 1 34 ? 6.254 -16.453 -21.578 1 86.62 34 ASN B N 1
ATOM 1546 C CA . ASN B 1 34 ? 6.281 -17.922 -21.5 1 86.62 34 ASN B CA 1
ATOM 1547 C C . ASN B 1 34 ? 5.48 -18.438 -20.312 1 86.62 34 ASN B C 1
ATOM 1549 O O . ASN B 1 34 ? 5.312 -17.719 -19.312 1 86.62 34 ASN B O 1
ATOM 1553 N N . HIS B 1 35 ? 4.934 -19.547 -20.609 1 90.19 35 HIS B N 1
ATOM 1554 C CA . HIS B 1 35 ? 4.246 -20.219 -19.5 1 90.19 35 HIS B CA 1
ATOM 1555 C C . HIS B 1 35 ? 4.949 -21.531 -19.141 1 90.19 35 HIS B C 1
ATOM 1557 O O . HIS B 1 35 ? 5.523 -22.188 -20 1 90.19 35 HIS B O 1
ATOM 1563 N N . LEU B 1 36 ? 4.996 -21.688 -17.875 1 92 36 LEU B N 1
ATOM 1564 C CA . LEU B 1 36 ? 5.523 -22.938 -17.344 1 92 36 LEU B CA 1
ATOM 1565 C C . LEU B 1 36 ? 4.465 -23.672 -16.531 1 92 36 LEU B C 1
ATOM 1567 O O . LEU B 1 36 ? 3.479 -23.078 -16.094 1 92 36 LEU B O 1
ATOM 1571 N N . TYR B 1 37 ? 4.668 -24.984 -16.422 1 93.75 37 TYR B N 1
ATOM 1572 C CA . TYR B 1 37 ? 3.729 -25.781 -15.648 1 93.75 37 TYR B CA 1
ATOM 1573 C C . TYR B 1 37 ? 4.449 -26.547 -14.547 1 93.75 37 TYR B C 1
ATOM 1575 O O . TYR B 1 37 ? 5.559 -27.047 -14.742 1 93.75 37 TYR B O 1
ATOM 1583 N N . SER B 1 38 ? 3.805 -26.594 -13.469 1 94.44 38 SER B N 1
ATOM 1584 C CA . SER B 1 38 ? 4.367 -27.328 -12.328 1 94.44 38 SER B CA 1
ATOM 1585 C C . SER B 1 38 ? 3.373 -28.344 -11.781 1 94.44 38 SER B C 1
ATOM 1587 O O . SER B 1 38 ? 2.162 -28.125 -11.812 1 94.44 38 SER B O 1
ATOM 1589 N N . CYS B 1 39 ? 3.926 -29.453 -11.234 1 93.81 39 CYS B N 1
ATOM 1590 C CA . CYS B 1 39 ? 3.092 -30.453 -10.57 1 93.81 39 CYS B CA 1
ATOM 1591 C C . CYS B 1 39 ? 2.803 -30.047 -9.133 1 93.81 39 CYS B C 1
ATOM 1593 O O . CYS B 1 39 ? 1.971 -30.656 -8.461 1 93.81 39 CYS B O 1
ATOM 1595 N N . GLN B 1 40 ? 3.438 -29.031 -8.703 1 93.75 40 GLN B N 1
ATOM 1596 C CA . GLN B 1 40 ? 3.197 -28.5 -7.371 1 93.75 40 GLN B CA 1
ATOM 1597 C C . GLN B 1 40 ? 2.088 -27.453 -7.387 1 93.75 40 GLN B C 1
ATOM 1599 O O . GLN B 1 40 ? 1.895 -26.766 -8.391 1 93.75 40 GLN B O 1
ATOM 1604 N N . THR B 1 41 ? 1.357 -27.375 -6.297 1 94.06 41 THR B N 1
ATOM 1605 C CA . THR B 1 41 ? 0.354 -26.312 -6.176 1 94.06 41 THR B CA 1
ATOM 1606 C C . THR B 1 41 ? 1.018 -24.953 -6.051 1 94.06 41 THR B C 1
ATOM 1608 O O . THR B 1 41 ? 2.205 -24.859 -5.73 1 94.06 41 THR B O 1
ATOM 1611 N N . ALA B 1 42 ? 0.245 -23.922 -6.301 1 95.88 42 ALA B N 1
ATOM 1612 C CA . ALA B 1 42 ? 0.764 -22.562 -6.152 1 95.88 42 ALA B CA 1
ATOM 1613 C C . ALA B 1 42 ? 1.294 -22.328 -4.742 1 95.88 42 ALA B C 1
ATOM 1615 O O . ALA B 1 42 ? 2.375 -21.75 -4.566 1 95.88 42 ALA B O 1
ATOM 1616 N N . LEU B 1 43 ? 0.534 -22.797 -3.748 1 96.38 43 LEU B N 1
ATOM 1617 C CA . LEU B 1 43 ? 0.935 -22.625 -2.355 1 96.38 43 LEU B CA 1
ATOM 1618 C C . LEU B 1 43 ? 2.25 -23.344 -2.074 1 96.38 43 LEU B C 1
ATOM 1620 O O . LEU B 1 43 ? 3.119 -22.797 -1.382 1 96.38 43 LEU B O 1
ATOM 1624 N N . GLN B 1 44 ? 2.418 -24.516 -2.627 1 95.19 44 GLN B N 1
ATOM 1625 C CA . GLN B 1 44 ? 3.66 -25.266 -2.441 1 95.19 44 GLN B CA 1
ATOM 1626 C C . GLN B 1 44 ? 4.844 -24.516 -3.057 1 95.19 44 GLN B C 1
ATOM 1628 O O . GLN B 1 44 ? 5.945 -24.531 -2.506 1 95.19 44 GLN B O 1
ATOM 1633 N N . LEU B 1 45 ? 4.637 -23.906 -4.164 1 96 45 LEU B N 1
ATOM 1634 C CA . LEU B 1 45 ? 5.688 -23.109 -4.801 1 96 45 LEU B CA 1
ATOM 1635 C C . LEU B 1 45 ? 6.078 -21.922 -3.934 1 96 45 LEU B C 1
ATOM 1637 O O . LEU B 1 45 ? 7.262 -21.594 -3.809 1 96 45 LEU B O 1
ATOM 1641 N N . ILE B 1 46 ? 5.086 -21.25 -3.348 1 96.75 46 ILE B N 1
ATOM 1642 C CA . ILE B 1 46 ? 5.336 -20.141 -2.447 1 96.75 46 ILE B CA 1
ATOM 1643 C C . ILE B 1 46 ? 6.09 -20.625 -1.212 1 96.75 46 ILE B C 1
ATOM 1645 O O . ILE B 1 46 ? 7.035 -19.969 -0.758 1 96.75 46 ILE B O 1
ATOM 1649 N N . GLN B 1 47 ? 5.637 -21.766 -0.678 1 96.69 47 GLN B N 1
ATOM 1650 C CA . GLN B 1 47 ? 6.305 -22.359 0.471 1 96.69 47 GLN B CA 1
ATOM 1651 C C . GLN B 1 47 ? 7.777 -22.641 0.172 1 96.69 47 GLN B C 1
ATOM 1653 O O . GLN B 1 47 ? 8.648 -22.328 0.991 1 96.69 47 GLN B O 1
ATOM 1658 N N . LYS B 1 48 ? 8.016 -23.203 -0.951 1 96 48 LYS B N 1
ATOM 1659 C CA . LYS B 1 48 ? 9.383 -23.484 -1.364 1 96 48 LYS B CA 1
ATOM 1660 C C . LYS B 1 48 ? 10.195 -22.203 -1.487 1 96 48 LYS B C 1
ATOM 1662 O O . LYS B 1 48 ? 11.359 -22.141 -1.073 1 96 48 LYS B O 1
ATOM 1667 N N . SER B 1 49 ? 9.609 -21.188 -2.039 1 95.81 49 SER B N 1
ATOM 1668 C CA . SER B 1 49 ? 10.281 -19.906 -2.193 1 95.81 49 SER B CA 1
ATOM 1669 C C . SER B 1 49 ? 10.617 -19.281 -0.839 1 95.81 49 SER B C 1
ATOM 1671 O O . SER B 1 49 ? 11.672 -18.672 -0.674 1 95.81 49 SER B O 1
ATOM 1673 N N . CYS B 1 50 ? 9.703 -19.391 0.102 1 96.5 50 CYS B N 1
ATOM 1674 C CA . CYS B 1 50 ? 9.961 -18.906 1.452 1 96.5 50 CYS B CA 1
ATOM 1675 C C . CYS B 1 50 ? 11.195 -19.578 2.045 1 96.5 50 CYS B C 1
ATOM 1677 O O . CYS B 1 50 ? 12.062 -18.906 2.611 1 96.5 50 CYS B O 1
ATOM 1679 N N . LEU B 1 51 ? 11.328 -20.875 1.858 1 94.75 51 LEU B N 1
ATOM 1680 C CA . LEU B 1 51 ? 12.461 -21.625 2.398 1 94.75 51 LEU B CA 1
ATOM 1681 C C . LEU B 1 51 ? 13.766 -21.219 1.723 1 94.75 51 LEU B C 1
ATOM 1683 O O . LEU B 1 51 ? 14.773 -21 2.395 1 94.75 51 LEU B O 1
ATOM 1687 N N . THR B 1 52 ? 13.695 -21.031 0.466 1 92.38 52 THR B N 1
ATOM 1688 C CA . THR B 1 52 ? 14.914 -20.875 -0.318 1 92.38 52 THR B CA 1
ATOM 1689 C C . THR B 1 52 ? 15.391 -19.438 -0.315 1 92.38 52 THR B C 1
ATOM 1691 O O . THR B 1 52 ? 16.594 -19.172 -0.322 1 92.38 52 THR B O 1
ATOM 1694 N N . ASN B 1 53 ? 14.461 -18.484 -0.236 1 90.19 53 ASN B N 1
ATOM 1695 C CA . ASN B 1 53 ? 14.836 -17.094 -0.409 1 90.19 53 ASN B CA 1
ATOM 1696 C C . ASN B 1 53 ? 14.773 -16.328 0.91 1 90.19 53 ASN B C 1
ATOM 1698 O O . ASN B 1 53 ? 15.484 -15.344 1.096 1 90.19 53 ASN B O 1
ATOM 1702 N N . ILE B 1 54 ? 13.898 -16.75 1.759 1 89.5 54 ILE B N 1
ATOM 1703 C CA . ILE B 1 54 ? 13.648 -15.992 2.982 1 89.5 54 ILE B CA 1
ATOM 1704 C C . ILE B 1 54 ? 14.25 -16.734 4.176 1 89.5 54 ILE B C 1
ATOM 1706 O O . ILE B 1 54 ? 14.406 -16.156 5.254 1 89.5 54 ILE B O 1
ATOM 1710 N N . HIS B 1 55 ? 14.609 -18 3.91 1 94.25 55 HIS B N 1
ATOM 1711 C CA . HIS B 1 55 ? 15.117 -18.844 4.984 1 94.25 55 HIS B CA 1
ATOM 1712 C C . HIS B 1 55 ? 14.141 -18.906 6.148 1 94.25 55 HIS B C 1
ATOM 1714 O O . HIS B 1 55 ? 14.531 -18.734 7.305 1 94.25 55 HIS B O 1
ATOM 1720 N N . SER B 1 56 ? 12.891 -19 5.887 1 95.25 56 SER B N 1
ATOM 1721 C CA . SER B 1 56 ? 11.766 -19.156 6.805 1 95.25 56 SER B CA 1
ATOM 1722 C C . SER B 1 56 ? 10.672 -20.016 6.188 1 95.25 56 SER B C 1
ATOM 1724 O O . SER B 1 56 ? 10.625 -20.203 4.969 1 95.25 56 SER B O 1
ATOM 1726 N N . THR B 1 57 ? 9.859 -20.609 7.082 1 97.31 57 THR B N 1
ATOM 1727 C CA . THR B 1 57 ? 8.688 -21.297 6.566 1 97.31 57 THR B CA 1
ATOM 1728 C C . THR B 1 57 ? 7.633 -20.297 6.098 1 97.31 57 THR B C 1
ATOM 1730 O O . THR B 1 57 ? 7.637 -19.141 6.516 1 97.31 57 THR B O 1
ATOM 1733 N N . TYR B 1 58 ? 6.73 -20.766 5.246 1 97.38 58 TYR B N 1
ATOM 1734 C CA . TYR B 1 58 ? 5.59 -19.969 4.805 1 97.38 58 TYR B CA 1
ATOM 1735 C C . TYR B 1 58 ? 4.75 -19.516 5.992 1 97.38 58 TYR B C 1
ATOM 1737 O O . TYR B 1 58 ? 4.41 -18.344 6.102 1 97.38 58 TYR B O 1
ATOM 1745 N N . GLN B 1 59 ? 4.445 -20.438 6.875 1 97.12 59 GL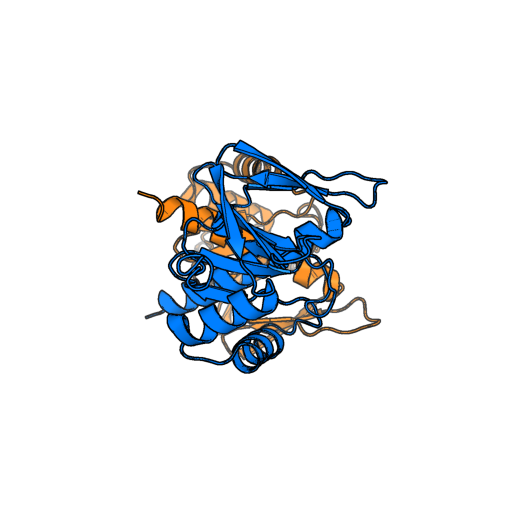N B N 1
ATOM 1746 C CA . GLN B 1 59 ? 3.607 -20.125 8.023 1 97.12 59 GLN B CA 1
ATOM 1747 C C . GLN B 1 59 ? 4.27 -19.062 8.914 1 97.12 59 GLN B C 1
ATOM 1749 O O . GLN B 1 59 ? 3.6 -18.172 9.43 1 97.12 59 GLN B O 1
ATOM 1754 N N . GLY B 1 60 ? 5.539 -19.219 9.117 1 97.06 60 GLY B N 1
ATOM 1755 C CA . GLY B 1 60 ? 6.27 -18.219 9.891 1 97.06 60 GLY B CA 1
ATOM 1756 C C . GLY B 1 60 ? 6.227 -16.844 9.273 1 97.06 60 GLY B C 1
ATOM 1757 O O . GLY B 1 60 ? 5.992 -15.852 9.977 1 97.06 60 GLY B O 1
ATOM 1758 N N . ARG B 1 61 ? 6.516 -16.781 7.996 1 96.94 61 ARG B N 1
ATOM 1759 C CA . ARG B 1 61 ? 6.484 -15.516 7.277 1 96.94 61 ARG B CA 1
ATOM 1760 C C . ARG B 1 61 ? 5.086 -14.906 7.289 1 96.94 61 ARG B C 1
ATOM 1762 O O . ARG B 1 61 ? 4.922 -13.711 7.539 1 96.94 61 ARG B O 1
ATOM 1769 N N . ARG B 1 62 ? 4.082 -15.75 7.027 1 96.94 62 ARG B N 1
ATOM 1770 C CA . ARG B 1 62 ? 2.684 -15.328 7.035 1 96.94 62 ARG B CA 1
ATOM 1771 C C . ARG B 1 62 ? 2.291 -14.758 8.391 1 96.94 62 ARG B C 1
ATOM 1773 O O . ARG B 1 62 ? 1.679 -13.688 8.469 1 96.94 62 ARG B O 1
ATOM 1780 N N . ASN B 1 63 ? 2.646 -15.406 9.422 1 96.5 63 ASN B N 1
ATOM 1781 C CA . ASN B 1 63 ? 2.322 -14.961 10.773 1 96.5 63 ASN B CA 1
ATOM 1782 C C . ASN B 1 63 ? 3.035 -13.664 11.125 1 96.5 63 ASN B C 1
ATOM 1784 O O . ASN B 1 63 ? 2.467 -12.805 11.797 1 96.5 63 ASN B O 1
ATOM 1788 N N . ALA B 1 64 ? 4.273 -13.547 10.711 1 96.06 64 ALA B N 1
ATOM 1789 C CA . ALA B 1 64 ? 5.035 -12.328 10.969 1 96.06 64 ALA B CA 1
ATOM 1790 C C . ALA B 1 64 ? 4.383 -11.125 10.297 1 96.06 64 ALA B C 1
ATOM 1792 O O . ALA B 1 64 ? 4.238 -10.062 10.914 1 96.06 64 ALA B O 1
ATOM 1793 N N . VAL B 1 65 ? 3.967 -11.297 9.047 1 95.88 65 VAL B N 1
ATOM 1794 C CA . VAL B 1 65 ? 3.322 -10.219 8.297 1 95.88 65 VAL B CA 1
ATOM 1795 C C . VAL B 1 65 ? 1.973 -9.891 8.93 1 95.88 65 VAL B C 1
ATOM 1797 O O . VAL B 1 65 ? 1.652 -8.719 9.141 1 95.88 65 VAL B O 1
ATOM 1800 N N . LYS B 1 66 ? 1.206 -10.914 9.281 1 94.94 66 LYS B N 1
ATOM 1801 C CA . LYS B 1 66 ? -0.096 -10.742 9.922 1 94.94 66 LYS B CA 1
ATOM 1802 C C . LYS B 1 66 ? 0.027 -9.945 11.211 1 94.94 66 LYS B C 1
ATOM 1804 O O . LYS B 1 66 ? -0.733 -9.008 11.445 1 94.94 66 LYS B O 1
ATOM 1809 N N . THR B 1 67 ? 0.958 -10.336 12.008 1 93.12 67 THR B N 1
ATOM 1810 C CA . THR B 1 67 ? 1.127 -9.734 13.328 1 93.12 67 THR B CA 1
ATOM 1811 C C . THR B 1 67 ? 1.662 -8.312 13.211 1 93.12 67 THR B C 1
ATOM 18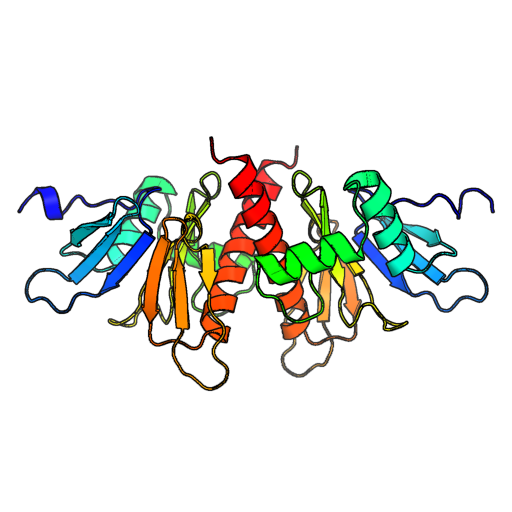13 O O . THR B 1 67 ? 1.144 -7.395 13.852 1 93.12 67 THR B O 1
ATOM 1816 N N . LYS B 1 68 ? 2.637 -8.125 12.391 1 92.56 68 LYS B N 1
ATOM 1817 C CA . LYS B 1 68 ? 3.295 -6.832 12.266 1 92.56 68 LYS B CA 1
ATOM 1818 C C . LYS B 1 68 ? 2.348 -5.785 11.688 1 92.56 68 LYS B C 1
ATOM 1820 O O . LYS B 1 68 ? 2.324 -4.641 12.141 1 92.56 68 LYS B O 1
ATOM 1825 N N . PHE B 1 69 ? 1.564 -6.18 10.75 1 92.31 69 PHE B N 1
ATOM 1826 C CA . PHE B 1 69 ? 0.787 -5.191 10.016 1 92.31 69 PHE B CA 1
ATOM 1827 C C . PHE B 1 69 ? -0.697 -5.316 10.336 1 92.31 69 PHE B C 1
ATOM 1829 O O . PHE B 1 69 ? -1.526 -4.602 9.773 1 92.31 69 PHE B O 1
ATOM 1836 N N . LYS B 1 70 ? -1.076 -6.223 11.188 1 89.25 70 LYS B N 1
ATOM 1837 C CA . LYS B 1 70 ? -2.426 -6.414 11.711 1 89.25 70 LYS B CA 1
ATOM 1838 C C . LYS B 1 70 ? -3.416 -6.711 10.586 1 89.25 70 LYS B C 1
ATOM 1840 O O . LYS B 1 70 ? -4.5 -6.129 10.539 1 89.25 70 LYS B O 1
ATOM 1845 N N . PHE B 1 71 ? -2.939 -7.527 9.656 1 91.94 71 PHE B N 1
ATOM 1846 C CA . PHE B 1 71 ? -3.832 -8.031 8.617 1 91.94 71 PHE B CA 1
ATOM 1847 C C . PHE B 1 71 ? -4.613 -9.242 9.109 1 91.94 71 PHE B C 1
ATOM 1849 O O . PHE B 1 71 ? -4.117 -10.008 9.938 1 91.94 71 PHE B O 1
ATOM 1856 N N . LYS B 1 72 ? -5.809 -9.406 8.656 1 85.94 72 LYS B N 1
ATOM 1857 C CA . LYS B 1 72 ? -6.629 -10.516 9.141 1 85.94 72 LYS B CA 1
ATOM 1858 C C . LYS B 1 72 ? -6.484 -11.734 8.234 1 85.94 72 LYS B C 1
ATOM 1860 O O . LYS B 1 72 ? -6.25 -12.852 8.711 1 85.94 72 LYS B O 1
ATOM 1865 N N . GLN B 1 73 ? -6.723 -11.578 6.977 1 88.62 73 GLN B N 1
ATOM 1866 C CA . GLN B 1 73 ? -6.672 -12.711 6.055 1 88.62 73 GLN B CA 1
ATOM 1867 C C . GLN B 1 73 ? -6.047 -12.305 4.723 1 88.62 73 GLN B C 1
ATOM 1869 O O . GLN B 1 73 ? -5.887 -11.117 4.441 1 88.62 73 GLN B O 1
ATOM 1874 N N . ASN B 1 74 ? -5.555 -13.375 3.945 1 92.75 74 ASN B N 1
ATOM 1875 C CA . ASN B 1 74 ? -5.047 -13.219 2.586 1 92.75 74 ASN B CA 1
ATOM 1876 C C . ASN B 1 74 ? -3.9 -12.211 2.529 1 92.75 74 ASN B C 1
ATOM 1878 O O . ASN B 1 74 ? -3.92 -11.289 1.713 1 92.75 74 ASN B O 1
ATOM 1882 N N . VAL B 1 75 ? -2.922 -12.445 3.393 1 96.06 75 VAL B N 1
ATOM 1883 C CA . VAL B 1 75 ? -1.83 -11.492 3.547 1 96.06 75 VAL B CA 1
ATOM 1884 C C . VAL B 1 75 ? -0.807 -11.688 2.432 1 96.06 75 VAL B C 1
ATOM 1886 O O . VAL B 1 75 ? -0.571 -12.812 1.99 1 96.06 75 VAL B O 1
ATOM 1889 N N . PRO B 1 76 ? -0.234 -10.625 1.995 1 98.19 76 PRO B N 1
ATOM 1890 C CA . PRO B 1 76 ? 0.862 -10.773 1.035 1 98.19 76 PRO B CA 1
ATOM 1891 C C . PRO B 1 76 ? 2.082 -11.469 1.638 1 98.19 76 PRO B C 1
ATOM 1893 O O . PRO B 1 76 ? 2.287 -11.422 2.854 1 98.19 76 PRO B O 1
ATOM 1896 N N . ILE B 1 77 ? 2.83 -12.109 0.83 1 98.38 77 ILE B N 1
ATOM 1897 C CA . ILE B 1 77 ? 4.039 -12.812 1.245 1 98.38 77 ILE B CA 1
ATOM 1898 C C . ILE B 1 77 ? 5.254 -12.211 0.545 1 98.38 77 ILE B C 1
ATOM 1900 O O . ILE B 1 77 ? 5.562 -12.562 -0.596 1 98.38 77 ILE B O 1
ATOM 1904 N N . PRO B 1 78 ? 5.93 -11.281 1.2 1 97.94 78 PRO B N 1
ATOM 1905 C CA . PRO B 1 78 ? 7.156 -10.758 0.593 1 97.94 78 PRO B CA 1
ATOM 1906 C C . PRO B 1 78 ? 8.258 -11.812 0.484 1 97.94 78 PRO B C 1
ATOM 1908 O O . PRO B 1 78 ? 8.656 -12.406 1.492 1 97.94 78 PRO B O 1
ATOM 1911 N N . ILE B 1 79 ? 8.688 -12.102 -0.648 1 96.94 79 ILE B N 1
ATOM 1912 C CA . ILE B 1 79 ? 9.719 -13.094 -0.917 1 96.94 79 ILE B CA 1
ATOM 1913 C C . ILE B 1 79 ? 11.086 -12.414 -0.975 1 96.94 79 ILE B C 1
ATOM 1915 O O . ILE B 1 79 ? 12.047 -12.891 -0.374 1 96.94 79 ILE B O 1
ATOM 1919 N N . ASN B 1 80 ? 11.242 -11.352 -1.658 1 96 80 ASN B N 1
ATOM 1920 C CA . ASN B 1 80 ? 12.406 -10.461 -1.744 1 96 80 ASN B CA 1
ATOM 1921 C C . ASN B 1 80 ? 11.984 -9 -1.855 1 96 80 ASN B C 1
ATOM 1923 O O . ASN B 1 80 ? 11.734 -8.508 -2.955 1 96 80 ASN B O 1
ATOM 1927 N N . HIS B 1 81 ? 11.914 -8.344 -0.717 1 96.12 81 HIS B N 1
ATOM 1928 C CA . HIS B 1 81 ? 11.344 -7 -0.678 1 96.12 81 HIS B CA 1
ATOM 1929 C C . HIS B 1 81 ? 12.219 -6.008 -1.434 1 96.12 81 HIS B C 1
ATOM 1931 O O . HIS B 1 81 ? 11.711 -5.035 -2.002 1 96.12 81 HIS B O 1
ATOM 1937 N N . ARG B 1 82 ? 13.555 -6.285 -1.542 1 95.88 82 ARG B N 1
ATOM 1938 C CA . ARG B 1 82 ? 14.453 -5.371 -2.242 1 95.88 82 ARG B CA 1
ATOM 1939 C C . ARG B 1 82 ? 14.211 -5.41 -3.746 1 95.88 82 ARG B C 1
ATOM 1941 O O . ARG B 1 82 ? 14.43 -4.418 -4.441 1 95.88 82 ARG B O 1
ATOM 1948 N N . GLU B 1 83 ? 13.75 -6.52 -4.145 1 96.06 83 GLU B N 1
ATOM 1949 C CA . GLU B 1 83 ? 13.453 -6.688 -5.566 1 96.06 83 GLU B CA 1
ATOM 1950 C C . GLU B 1 83 ? 11.961 -6.57 -5.84 1 96.06 83 GLU B C 1
ATOM 1952 O O . GLU B 1 83 ? 11.5 -6.867 -6.945 1 96.06 83 GLU B O 1
ATOM 1957 N N . TYR B 1 84 ? 11.219 -6.188 -4.863 1 97.62 84 TYR B N 1
ATOM 1958 C CA . TYR B 1 84 ? 9.781 -5.969 -4.918 1 97.62 84 TYR B CA 1
ATOM 1959 C C . TYR B 1 84 ? 9.055 -7.23 -5.375 1 97.62 84 TYR B C 1
ATOM 1961 O O . TYR B 1 84 ? 8.047 -7.152 -6.09 1 97.62 84 TYR B O 1
ATOM 1969 N N . ILE B 1 85 ? 9.68 -8.398 -5.055 1 97.62 85 ILE B N 1
ATOM 1970 C CA . ILE B 1 85 ? 9.031 -9.688 -5.27 1 97.62 85 ILE B CA 1
ATOM 1971 C C . ILE B 1 85 ? 8.148 -10.023 -4.07 1 97.62 85 ILE B C 1
ATOM 1973 O O . ILE B 1 85 ? 8.656 -10.461 -3.029 1 97.62 85 ILE B O 1
ATOM 1977 N N . CYS B 1 86 ? 6.879 -9.844 -4.254 1 98.62 86 CYS B N 1
ATOM 1978 C CA . CYS B 1 86 ? 5.875 -10.094 -3.227 1 98.62 86 CYS B CA 1
ATOM 1979 C C . CYS B 1 86 ? 4.641 -10.766 -3.824 1 98.62 86 CYS B C 1
ATOM 1981 O O . CYS B 1 86 ? 4.031 -10.234 -4.754 1 98.62 86 CYS B O 1
ATOM 1983 N N . ALA B 1 87 ? 4.34 -11.938 -3.326 1 98.56 87 ALA B N 1
ATOM 1984 C CA . ALA B 1 87 ? 3.156 -12.656 -3.783 1 98.56 87 ALA B CA 1
ATOM 1985 C C . ALA B 1 87 ? 1.939 -12.312 -2.93 1 98.56 87 ALA B C 1
ATOM 1987 O O . ALA B 1 87 ? 2.051 -12.172 -1.708 1 98.56 87 ALA B O 1
ATOM 1988 N N . PHE B 1 88 ? 0.771 -12.125 -3.533 1 98.69 88 PHE B N 1
ATOM 1989 C CA . PHE B 1 88 ? -0.451 -11.953 -2.758 1 98.69 88 PHE B CA 1
ATOM 1990 C C . PHE B 1 88 ? -1.596 -12.758 -3.359 1 98.69 88 PHE B C 1
ATOM 1992 O O . PHE B 1 88 ? -1.712 -12.859 -4.582 1 98.69 88 PHE B O 1
ATOM 1999 N N . PRO B 1 89 ? -2.336 -13.391 -2.539 1 98 89 PRO B N 1
ATOM 2000 C CA . PRO B 1 89 ? -3.41 -14.273 -3.002 1 98 89 PRO B CA 1
ATOM 2001 C C . PRO B 1 89 ? -4.68 -13.516 -3.379 1 98 89 PRO B C 1
ATOM 2003 O O . PRO B 1 89 ? -4.961 -12.453 -2.807 1 98 89 PRO B O 1
ATOM 2006 N N . THR B 1 90 ? -5.434 -13.953 -4.332 1 96.81 90 THR B N 1
ATOM 2007 C CA . THR B 1 90 ? -6.695 -13.344 -4.742 1 96.81 90 THR B CA 1
ATOM 2008 C C . THR B 1 90 ? -7.836 -13.812 -3.842 1 96.81 90 THR B C 1
ATOM 2010 O O . THR B 1 90 ? -8.898 -13.188 -3.809 1 96.81 90 THR B O 1
ATOM 2013 N N . GLU B 1 91 ? -7.68 -14.867 -3.232 1 95.69 91 GLU B N 1
ATOM 2014 C CA . GLU B 1 91 ? -8.609 -15.43 -2.26 1 95.69 91 GLU B CA 1
ATOM 2015 C C . GLU B 1 91 ? -7.879 -16.281 -1.23 1 95.69 91 GLU B C 1
ATOM 2017 O O . GLU B 1 91 ? -6.652 -16.219 -1.112 1 95.69 91 GLU B O 1
ATOM 2022 N N . SER B 1 92 ? -8.602 -17.062 -0.46 1 95.44 92 SER B N 1
ATOM 2023 C CA . SER B 1 92 ? -7.973 -17.859 0.576 1 95.44 92 SER B CA 1
ATOM 2024 C C . SER B 1 92 ? -6.895 -18.766 -0.01 1 95.44 92 SER B C 1
ATOM 2026 O O . SER B 1 92 ? -7.145 -19.5 -0.97 1 95.44 92 SER B O 1
ATOM 2028 N N . PRO B 1 93 ? -5.723 -18.781 0.599 1 95.5 93 PRO B N 1
ATOM 2029 C CA . PRO B 1 93 ? -4.641 -19.641 0.11 1 95.5 93 PRO B CA 1
ATOM 2030 C C . PRO B 1 93 ? -5.02 -21.109 0.093 1 95.5 93 PRO B C 1
ATOM 2032 O O . PRO B 1 93 ? -4.457 -21.891 -0.684 1 95.5 93 PRO B O 1
ATOM 2035 N N . ALA B 1 94 ? -5.91 -21.469 0.91 1 93 94 ALA B N 1
ATOM 2036 C CA . ALA B 1 94 ? -6.328 -22.859 1.001 1 93 94 ALA B CA 1
ATOM 2037 C C . ALA B 1 94 ? -7.273 -23.234 -0.14 1 93 94 ALA B C 1
ATOM 2039 O O . ALA B 1 94 ? -7.512 -24.406 -0.402 1 93 94 ALA B O 1
ATOM 2040 N N . SER B 1 95 ? -7.848 -22.297 -0.787 1 94.31 95 SER B N 1
ATOM 2041 C CA . SER B 1 95 ? -8.758 -22.531 -1.901 1 94.31 95 SER B CA 1
ATOM 2042 C C . SER B 1 95 ? -8.023 -23.109 -3.102 1 94.31 95 SER B C 1
ATOM 2044 O O . SER B 1 95 ? -6.969 -22.609 -3.494 1 94.31 95 SER B O 1
ATOM 2046 N N . PRO B 1 96 ? -8.586 -24.156 -3.785 1 91.5 96 PRO B N 1
ATOM 2047 C CA . PRO B 1 96 ? -7.957 -24.719 -4.984 1 91.5 96 PRO B CA 1
ATOM 2048 C C . PRO B 1 96 ? -8 -23.766 -6.172 1 91.5 96 PRO B C 1
ATOM 2050 O O . PRO B 1 96 ? -7.293 -23.969 -7.164 1 91.5 96 PRO B O 1
ATOM 2053 N N . ASN B 1 97 ? -8.805 -22.688 -6.066 1 93.75 97 ASN B N 1
ATOM 2054 C CA . ASN B 1 97 ? -8.938 -21.734 -7.152 1 93.75 97 ASN B CA 1
ATOM 2055 C C . ASN B 1 97 ? -8.094 -20.484 -6.902 1 93.75 97 ASN B C 1
ATOM 2057 O O . ASN B 1 97 ? -8.07 -19.562 -7.73 1 93.75 97 ASN B O 1
ATOM 2061 N N . CYS B 1 98 ? -7.363 -20.484 -5.809 1 96.94 98 CYS B N 1
ATOM 2062 C CA . CYS B 1 98 ? -6.609 -19.281 -5.43 1 96.94 98 CYS B CA 1
ATOM 2063 C C . CYS B 1 98 ? -5.512 -18.984 -6.449 1 96.94 98 CYS B C 1
ATOM 2065 O O . CYS B 1 98 ? -4.68 -19.859 -6.738 1 96.94 98 CYS B O 1
ATOM 2067 N N . ILE B 1 99 ? -5.547 -17.828 -6.957 1 97.88 99 ILE B N 1
ATOM 2068 C CA . ILE B 1 99 ? -4.496 -17.312 -7.824 1 97.88 99 ILE B CA 1
ATOM 2069 C C . ILE B 1 99 ? -3.543 -16.438 -7.012 1 97.88 99 ILE B C 1
ATOM 2071 O O . ILE B 1 99 ? -3.977 -15.68 -6.137 1 97.88 99 ILE B O 1
ATOM 2075 N N . TRP B 1 100 ? -2.262 -16.578 -7.246 1 98.38 100 TRP B N 1
ATOM 2076 C CA . TRP B 1 100 ? -1.269 -15.688 -6.652 1 98.38 100 TRP B CA 1
ATOM 2077 C C . TRP B 1 100 ? -0.708 -14.727 -7.691 1 98.38 100 TRP B C 1
ATOM 2079 O O . TRP B 1 100 ? -0.314 -15.141 -8.781 1 98.38 100 TRP B O 1
ATOM 2089 N N . LEU B 1 101 ? -0.714 -13.516 -7.332 1 98.5 101 LEU B N 1
ATOM 2090 C CA . LEU B 1 101 ? -0.16 -12.461 -8.18 1 98.5 101 LEU B CA 1
ATOM 2091 C C . LEU B 1 101 ? 1.108 -11.883 -7.562 1 98.5 101 LEU B C 1
ATOM 2093 O O . LEU B 1 101 ? 1.294 -11.938 -6.344 1 98.5 101 LEU B O 1
ATOM 2097 N N . PHE B 1 102 ? 1.946 -11.422 -8.367 1 98.62 102 PHE B N 1
ATOM 2098 C CA . PHE B 1 102 ? 3.201 -10.852 -7.895 1 98.62 102 PHE B CA 1
ATOM 2099 C C . PHE B 1 102 ? 3.223 -9.344 -8.102 1 98.62 102 PHE B C 1
ATOM 2101 O O . PHE B 1 102 ? 3.061 -8.859 -9.219 1 98.62 102 PHE B O 1
ATOM 2108 N N . PHE B 1 103 ? 3.465 -8.602 -7.047 1 98.69 103 PHE B N 1
ATOM 2109 C CA . PHE B 1 103 ? 3.338 -7.152 -6.934 1 98.69 103 PHE B CA 1
ATOM 2110 C C . PHE B 1 103 ? 4.098 -6.449 -8.055 1 98.69 103 PHE B C 1
ATOM 2112 O O . PHE B 1 103 ? 3.553 -5.574 -8.727 1 98.69 103 PHE B O 1
ATOM 2119 N N . LYS B 1 104 ? 5.281 -6.887 -8.344 1 97.75 104 LYS B N 1
ATOM 2120 C CA . LYS B 1 104 ? 6.23 -6.258 -9.25 1 97.75 104 LYS B CA 1
ATOM 2121 C C . LYS B 1 104 ? 5.637 -6.102 -10.648 1 97.75 104 LYS B C 1
ATOM 2123 O O . LYS B 1 104 ? 6.008 -5.188 -11.383 1 97.75 104 LYS B O 1
ATOM 2128 N N . HIS B 1 105 ? 4.719 -6.941 -10.953 1 97.81 105 HIS B N 1
ATOM 2129 C CA . HIS B 1 105 ? 4.309 -7.027 -12.352 1 97.81 105 HIS B CA 1
ATOM 2130 C C . HIS B 1 105 ? 2.908 -6.457 -12.555 1 97.81 105 HIS B C 1
ATOM 2132 O O . HIS B 1 105 ? 2.449 -6.312 -13.688 1 97.81 105 HIS B O 1
ATOM 2138 N N . VAL B 1 106 ? 2.207 -6.16 -11.508 1 97.44 106 VAL B N 1
ATOM 2139 C CA . VAL B 1 106 ? 0.859 -5.617 -11.617 1 97.44 106 VAL B CA 1
ATOM 2140 C C . VAL B 1 106 ? 0.93 -4.109 -11.859 1 97.44 106 VAL B C 1
ATOM 2142 O O . VAL B 1 106 ? 1.396 -3.357 -11.008 1 97.44 106 VAL B O 1
ATOM 2145 N N . HIS B 1 107 ? 0.503 -3.727 -12.953 1 94.69 107 HIS B N 1
ATOM 2146 C CA . HIS B 1 107 ? 0.536 -2.312 -13.312 1 94.69 107 HIS B CA 1
ATOM 2147 C C . HIS B 1 107 ? -0.722 -1.596 -12.828 1 94.69 107 HIS B C 1
ATOM 2149 O O . HIS B 1 107 ? -0.636 -0.595 -12.117 1 94.69 107 HIS B O 1
ATOM 2155 N N . THR B 1 108 ? -1.824 -2.041 -13.25 1 93.12 108 THR B N 1
ATOM 2156 C CA . THR B 1 108 ? -3.072 -1.431 -12.805 1 93.12 108 THR B CA 1
ATOM 2157 C C . THR B 1 108 ? -4.199 -2.461 -12.781 1 93.12 108 THR B C 1
ATOM 2159 O O . THR B 1 108 ? -4.098 -3.514 -13.414 1 93.12 108 THR B O 1
ATOM 2162 N N . ILE B 1 109 ? -5.152 -2.201 -11.953 1 94.25 109 ILE B N 1
ATOM 2163 C CA . ILE B 1 109 ? -6.395 -2.967 -11.891 1 94.25 109 ILE B CA 1
ATOM 2164 C C . ILE B 1 109 ? -7.559 -2.096 -12.352 1 94.25 109 ILE B C 1
ATOM 2166 O O . ILE B 1 109 ? -7.723 -0.966 -11.891 1 94.25 109 ILE B O 1
ATOM 2170 N N . GLU B 1 110 ? -8.273 -2.598 -13.258 1 90.81 110 GLU B N 1
ATOM 2171 C CA . GLU B 1 110 ? -9.438 -1.864 -13.75 1 90.81 110 GLU B CA 1
ATOM 2172 C C . GLU B 1 110 ? -10.617 -1.983 -12.789 1 90.81 110 GLU B C 1
ATOM 2174 O O . GLU B 1 110 ? -10.969 -3.086 -12.367 1 90.81 110 GLU B O 1
ATOM 2179 N N . PHE B 1 111 ? -11.133 -0.83 -12.484 1 82 111 PHE B N 1
ATOM 2180 C CA . PHE B 1 111 ? -12.258 -0.817 -11.555 1 82 111 PHE B CA 1
ATOM 2181 C C . PHE B 1 111 ? -13.578 -0.978 -12.297 1 82 111 PHE B C 1
ATOM 2183 O O . PHE B 1 111 ? -13.867 -0.228 -13.234 1 82 111 PHE B O 1
ATOM 2190 N N . PHE B 1 112 ? -14.195 -2.152 -11.977 1 79.56 112 PHE B N 1
ATOM 2191 C CA . PHE B 1 112 ? -15.547 -2.357 -12.492 1 79.56 112 PHE B CA 1
ATOM 2192 C C . PHE B 1 112 ? -16.578 -2.221 -11.383 1 79.56 112 PHE B C 1
ATOM 2194 O O . PHE B 1 112 ? -16.328 -2.625 -10.242 1 79.56 112 PHE B O 1
ATOM 2201 N N . GLN B 1 113 ? -17.562 -1.385 -11.398 1 68.38 113 GLN B N 1
ATOM 2202 C CA . GLN B 1 113 ? -18.531 -1.136 -10.344 1 68.38 113 GLN B CA 1
ATOM 2203 C C . GLN B 1 113 ? -19.234 -2.426 -9.93 1 68.38 113 GLN B C 1
ATOM 2205 O O . GLN B 1 113 ? -19.422 -2.68 -8.734 1 68.38 113 GLN B O 1
ATOM 2210 N N . LYS B 1 114 ? -20 -2.961 -10.609 1 65.69 114 LYS B N 1
ATOM 2211 C CA . LYS B 1 114 ? -20.984 -3.947 -10.172 1 65.69 114 LYS B CA 1
ATOM 2212 C C . LYS B 1 114 ? -20.562 -5.359 -10.57 1 65.69 114 LYS B C 1
ATOM 2214 O O . LYS B 1 114 ? -21.25 -6.332 -10.25 1 65.69 114 LYS B O 1
ATOM 2219 N N . ALA B 1 115 ? -19.219 -5.441 -10.805 1 74.19 115 ALA B N 1
ATOM 2220 C CA . ALA B 1 115 ? -18.969 -6.789 -11.305 1 74.19 115 ALA B CA 1
ATOM 2221 C C . ALA B 1 115 ? -18.031 -7.555 -10.383 1 74.19 115 ALA B C 1
ATOM 2223 O O . ALA B 1 115 ? -17.172 -6.953 -9.719 1 74.19 115 ALA B O 1
ATOM 2224 N N . LYS B 1 116 ? -18.312 -8.859 -10.094 1 86.06 116 LYS B N 1
ATOM 2225 C CA . LYS B 1 116 ? -17.406 -9.766 -9.383 1 86.06 116 LYS B CA 1
ATOM 2226 C C . LYS B 1 116 ? -16.25 -10.211 -10.273 1 86.06 116 LYS B C 1
ATOM 2228 O O . LYS B 1 116 ? -15.90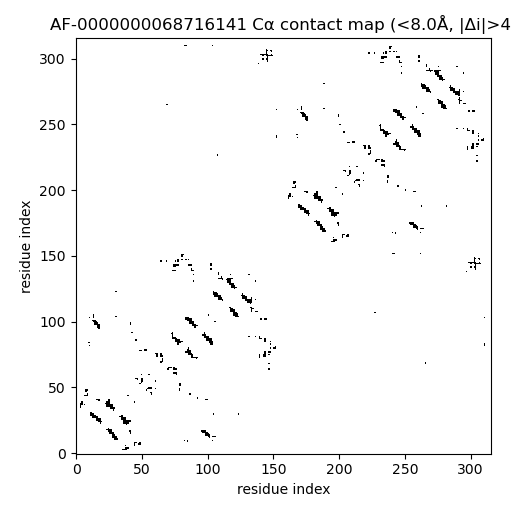6 -11.391 -10.312 1 86.06 116 LYS B O 1
ATOM 2233 N N . ARG B 1 117 ? -15.75 -9.328 -11.078 1 92.12 117 ARG B N 1
ATOM 2234 C CA . ARG B 1 117 ? -14.602 -9.578 -11.938 1 92.12 117 ARG B CA 1
ATOM 2235 C C . ARG B 1 117 ? -13.633 -8.391 -11.922 1 92.12 117 ARG B C 1
ATOM 2237 O O . ARG B 1 117 ? -14.055 -7.242 -11.812 1 92.12 117 ARG B O 1
ATOM 2244 N N . ALA B 1 118 ? -12.352 -8.742 -12.023 1 94.44 118 ALA B N 1
ATOM 2245 C CA . ALA B 1 118 ? -11.312 -7.719 -12.086 1 94.44 118 ALA B CA 1
ATOM 2246 C C . ALA B 1 118 ? -10.367 -7.977 -13.258 1 94.44 118 ALA B C 1
ATOM 2248 O O . ALA B 1 118 ? -9.977 -9.117 -13.516 1 94.44 118 ALA B O 1
ATOM 2249 N N . LYS B 1 119 ? -10.141 -6.98 -14.008 1 95.81 119 LYS B N 1
ATOM 2250 C CA . LYS B 1 119 ? -9.156 -7.055 -15.086 1 95.81 119 LYS B CA 1
ATOM 2251 C C . LYS B 1 119 ? -7.82 -6.465 -14.648 1 95.81 119 LYS B C 1
ATOM 2253 O O . LYS B 1 119 ? -7.75 -5.301 -14.242 1 95.81 119 LYS B O 1
ATOM 2258 N N . ILE B 1 120 ? -6.758 -7.223 -14.773 1 96.44 120 ILE B N 1
ATOM 2259 C CA . ILE B 1 120 ? -5.414 -6.816 -14.367 1 96.44 120 ILE B CA 1
ATOM 2260 C C . ILE B 1 120 ? -4.59 -6.465 -15.602 1 96.44 120 ILE B C 1
ATOM 2262 O O . ILE B 1 120 ? -4.559 -7.223 -16.578 1 96.44 120 ILE B O 1
ATOM 2266 N N . HIS B 1 121 ? -4.035 -5.301 -15.586 1 96.31 121 HIS B N 1
ATOM 2267 C CA . HIS B 1 121 ? -3.037 -4.91 -16.578 1 96.31 121 HIS B CA 1
ATOM 2268 C C . HIS B 1 121 ? -1.623 -5.082 -16.031 1 96.31 121 HIS B C 1
ATOM 2270 O O . HIS B 1 121 ? -1.257 -4.461 -15.031 1 96.31 121 HIS B O 1
ATOM 2276 N N . PHE B 1 122 ? -0.843 -5.945 -16.734 1 96.69 122 PHE B N 1
ATOM 2277 C CA . PHE B 1 122 ? 0.523 -6.191 -16.297 1 96.69 122 PHE B CA 1
ATOM 2278 C C . PHE B 1 122 ? 1.486 -5.195 -16.922 1 96.69 122 PHE B C 1
ATOM 2280 O O . PHE B 1 122 ? 1.155 -4.547 -17.922 1 96.69 122 PHE B O 1
ATOM 2287 N N . SER B 1 123 ? 2.641 -5.09 -16.344 1 94.38 123 SER B N 1
ATOM 2288 C CA . SER B 1 123 ? 3.639 -4.117 -16.766 1 94.38 123 SER B CA 1
ATOM 2289 C C . SER B 1 123 ? 4.16 -4.441 -18.172 1 94.38 123 SER B C 1
ATOM 2291 O O . SER B 1 123 ? 4.586 -3.545 -18.906 1 94.38 123 SER B O 1
ATOM 2293 N N . ASN B 1 124 ? 4.141 -5.691 -18.531 1 94.38 124 ASN B N 1
ATOM 2294 C CA . ASN B 1 124 ? 4.641 -6.062 -19.844 1 94.38 124 ASN B CA 1
ATOM 2295 C C . ASN B 1 124 ? 3.561 -5.91 -20.922 1 94.38 124 ASN B C 1
ATOM 2297 O O . ASN B 1 124 ? 3.768 -6.285 -22.078 1 94.38 124 ASN B O 1
ATOM 2301 N N . GLY B 1 125 ? 2.354 -5.473 -20.5 1 94.38 125 GLY B N 1
ATOM 2302 C CA . GLY B 1 125 ? 1.286 -5.195 -21.453 1 94.38 125 GLY B CA 1
ATOM 2303 C C . GLY B 1 125 ? 0.202 -6.254 -21.453 1 94.38 125 GLY B C 1
ATOM 2304 O O . GLY B 1 125 ? -0.896 -6.027 -21.969 1 94.38 125 GLY B O 1
ATOM 2305 N N . ALA B 1 126 ? 0.495 -7.426 -20.922 1 95.12 126 ALA B N 1
ATOM 2306 C CA . ALA B 1 126 ? -0.497 -8.492 -20.859 1 95.12 126 ALA B CA 1
ATOM 2307 C C . ALA B 1 126 ? -1.655 -8.117 -19.953 1 95.12 126 ALA B C 1
ATOM 2309 O O . ALA B 1 126 ? -1.509 -7.254 -19.078 1 95.12 126 ALA B O 1
ATOM 2310 N N . THR B 1 127 ? -2.809 -8.688 -20.234 1 95.69 127 THR B N 1
ATOM 2311 C CA . THR B 1 127 ? -3.977 -8.477 -19.375 1 95.69 127 THR B CA 1
ATOM 2312 C C . THR B 1 127 ? -4.621 -9.812 -19 1 95.69 127 THR B C 1
ATOM 2314 O O . THR B 1 127 ? -4.535 -10.781 -19.766 1 95.69 127 THR B O 1
ATOM 2317 N N . VAL B 1 128 ? -5.172 -9.859 -17.906 1 94.81 128 VAL B N 1
ATOM 2318 C CA . VAL B 1 128 ? -5.906 -11.047 -17.484 1 94.81 128 VAL B CA 1
ATOM 2319 C C . VAL B 1 128 ? -7.141 -10.633 -16.688 1 94.81 128 VAL B C 1
ATOM 2321 O O . VAL B 1 128 ? -7.117 -9.625 -15.977 1 94.81 128 VAL B O 1
ATOM 2324 N N . THR B 1 129 ? -8.203 -11.336 -16.844 1 94.88 129 THR B N 1
ATOM 2325 C CA . THR B 1 129 ? -9.43 -11.117 -16.078 1 94.88 129 THR B CA 1
ATOM 2326 C C . THR B 1 129 ? -9.656 -12.266 -15.094 1 94.88 129 THR B C 1
ATOM 2328 O O . THR B 1 129 ? -9.594 -13.438 -15.469 1 94.88 129 THR B O 1
ATOM 2331 N N . ILE B 1 130 ? -9.875 -11.906 -13.875 1 94.12 130 ILE B N 1
ATOM 2332 C CA . ILE B 1 130 ? -10.086 -12.961 -12.883 1 94.12 130 ILE B CA 1
ATOM 2333 C C . ILE B 1 130 ? -11.383 -12.703 -12.117 1 94.12 130 ILE B C 1
ATOM 2335 O O . ILE B 1 130 ? -11.914 -11.586 -12.148 1 94.12 130 ILE B O 1
ATOM 2339 N N . GLN B 1 131 ? -11.859 -13.773 -11.383 1 92.44 131 GLN B N 1
ATOM 2340 C CA . GLN B 1 131 ? -13.141 -13.734 -10.695 1 92.44 131 GLN B CA 1
ATOM 2341 C C . GLN B 1 131 ? -12.984 -13.227 -9.266 1 92.44 131 GLN B C 1
ATOM 2343 O O . GLN B 1 131 ? -13.172 -13.984 -8.312 1 92.44 131 GLN B O 1
ATOM 2348 N N . ILE B 1 132 ? -12.812 -12.016 -9.07 1 93.06 132 ILE B N 1
ATOM 2349 C CA . ILE B 1 132 ? -12.727 -11.289 -7.812 1 93.06 132 ILE B CA 1
ATOM 2350 C C . ILE B 1 132 ? -13.109 -9.828 -8.039 1 93.06 132 ILE B C 1
ATOM 2352 O O . ILE B 1 132 ? -12.836 -9.266 -9.102 1 93.06 132 ILE B O 1
ATOM 2356 N N . SER B 1 133 ? -13.781 -9.258 -7.07 1 92.94 133 SER B N 1
ATOM 2357 C CA . SER B 1 133 ? -14.117 -7.844 -7.227 1 92.94 133 SER B CA 1
ATOM 2358 C C . SER B 1 133 ? -12.867 -6.988 -7.352 1 92.94 133 SER B C 1
ATOM 2360 O O . SER B 1 133 ? -11.859 -7.25 -6.691 1 92.94 133 SER B O 1
ATOM 2362 N N . SER B 1 134 ? -12.977 -5.91 -8.172 1 93.19 134 SER B N 1
ATOM 2363 C CA . SER B 1 134 ? -11.859 -4.992 -8.359 1 93.19 134 SER B CA 1
ATOM 2364 C C . SER B 1 134 ? -11.461 -4.332 -7.043 1 93.19 134 SER B C 1
ATOM 2366 O O . SER B 1 134 ? -10.273 -4.105 -6.789 1 93.19 134 SER B O 1
ATOM 2368 N N . HIS B 1 135 ? -12.422 -4.094 -6.242 1 91.62 135 HIS B N 1
ATOM 2369 C CA . HIS B 1 135 ? -12.148 -3.461 -4.953 1 91.62 135 HIS B CA 1
ATOM 2370 C C . HIS B 1 135 ? -11.328 -4.371 -4.055 1 91.62 135 HIS B C 1
ATOM 2372 O O . HIS B 1 135 ? -10.32 -3.941 -3.484 1 91.62 135 HIS B O 1
ATOM 2378 N N . LYS B 1 136 ? -11.734 -5.582 -3.963 1 93.56 136 LYS B N 1
ATOM 2379 C CA . LYS B 1 136 ? -11.016 -6.543 -3.131 1 93.56 136 LYS B CA 1
ATOM 2380 C C . LYS B 1 136 ? -9.602 -6.766 -3.648 1 93.56 136 LYS B C 1
ATOM 2382 O O . LYS B 1 136 ? -8.648 -6.801 -2.867 1 93.56 136 LYS B O 1
ATOM 2387 N N . LEU B 1 137 ? -9.461 -6.918 -4.934 1 95.56 137 LEU B N 1
ATOM 2388 C CA . LEU B 1 137 ? -8.156 -7.148 -5.531 1 95.56 137 LEU B CA 1
ATOM 2389 C C . LEU B 1 137 ? -7.238 -5.949 -5.316 1 95.56 137 LEU B C 1
ATOM 2391 O O . LEU B 1 137 ? -6.051 -6.109 -5.027 1 95.56 137 LEU B O 1
ATOM 2395 N N . SER B 1 138 ? -7.77 -4.77 -5.43 1 95.06 138 SER B N 1
ATOM 2396 C CA . SER B 1 138 ? -6.984 -3.559 -5.211 1 95.06 138 SER B CA 1
ATOM 2397 C C . SER B 1 138 ? -6.48 -3.48 -3.775 1 95.06 138 SER B C 1
ATOM 2399 O O . SER B 1 138 ? -5.328 -3.102 -3.537 1 95.06 138 SER B O 1
ATOM 2401 N N . GLN B 1 139 ? -7.328 -3.875 -2.92 1 94.12 139 GLN B N 1
ATOM 2402 C CA . GLN B 1 139 ? -6.922 -3.863 -1.519 1 94.12 139 GLN B CA 1
ATOM 2403 C C . GLN B 1 139 ? -5.754 -4.812 -1.276 1 94.12 139 GLN B C 1
ATOM 2405 O O . GLN B 1 139 ? -4.828 -4.488 -0.527 1 94.12 139 GLN B O 1
ATOM 2410 N N . GLN B 1 140 ? -5.781 -5.977 -1.89 1 96.69 140 GLN B N 1
ATOM 2411 C CA . GLN B 1 140 ? -4.688 -6.93 -1.759 1 96.69 140 GLN B CA 1
ATOM 2412 C C . GLN B 1 140 ? -3.395 -6.367 -2.344 1 96.69 140 GLN B C 1
ATOM 2414 O O . GLN B 1 140 ? -2.32 -6.535 -1.762 1 96.69 140 GLN B O 1
ATOM 2419 N N . LEU B 1 141 ? -3.582 -5.676 -3.416 1 97.94 141 LEU B N 1
ATOM 2420 C CA . LEU B 1 141 ? -2.436 -5.055 -4.066 1 97.94 141 LEU B CA 1
ATOM 2421 C C . LEU B 1 141 ? -1.854 -3.943 -3.195 1 97.94 141 LEU B C 1
ATOM 2423 O O . LEU B 1 141 ? -0.636 -3.865 -3.016 1 97.94 141 LEU B O 1
ATOM 2427 N N . TRP B 1 142 ? -2.717 -3.148 -2.664 1 97.5 142 TRP B N 1
ATOM 2428 C CA . TRP B 1 142 ? -2.266 -2.053 -1.813 1 97.5 142 TRP B CA 1
ATOM 2429 C C . TRP B 1 142 ? -1.555 -2.584 -0.573 1 97.5 142 TRP B C 1
ATOM 2431 O O . TRP B 1 142 ? -0.521 -2.049 -0.167 1 97.5 142 TRP B O 1
ATOM 2441 N N . LYS B 1 143 ? -2.07 -3.586 -0.003 1 97.75 143 LYS B N 1
ATOM 2442 C CA . LYS B 1 143 ? -1.438 -4.195 1.164 1 97.75 143 LYS B CA 1
ATOM 2443 C C . LYS B 1 143 ? -0.03 -4.684 0.835 1 97.75 143 LYS B C 1
ATOM 2445 O O . LYS B 1 143 ? 0.896 -4.5 1.627 1 97.75 143 LYS B O 1
ATOM 2450 N N . ALA B 1 144 ? 0.091 -5.328 -0.309 1 98.56 144 ALA B N 1
ATOM 2451 C CA . ALA B 1 144 ? 1.411 -5.793 -0.73 1 98.56 144 ALA B CA 1
ATOM 2452 C C . ALA B 1 144 ? 2.385 -4.625 -0.867 1 98.56 144 ALA B C 1
ATOM 2454 O O . ALA B 1 144 ? 3.52 -4.695 -0.388 1 98.56 144 ALA B O 1
ATOM 2455 N N . GLY B 1 145 ? 1.893 -3.559 -1.503 1 98.44 145 GLY B N 1
ATOM 2456 C CA . GLY B 1 145 ? 2.729 -2.377 -1.651 1 98.44 145 GLY B CA 1
ATOM 2457 C C . GLY B 1 145 ? 3.107 -1.744 -0.326 1 98.44 145 GLY B C 1
ATOM 2458 O O . GLY B 1 145 ? 4.25 -1.321 -0.138 1 98.44 145 GLY B O 1
ATOM 2459 N N . TYR B 1 146 ? 2.158 -1.685 0.51 1 98.31 146 TYR B N 1
ATOM 2460 C CA . TYR B 1 146 ? 2.373 -1.134 1.843 1 98.31 146 TYR B CA 1
ATOM 2461 C C . TYR B 1 146 ? 3.439 -1.924 2.594 1 98.31 146 TYR B C 1
ATOM 2463 O O . TYR B 1 146 ? 4.383 -1.345 3.135 1 98.31 146 TYR B O 1
ATOM 2471 N N . VAL B 1 147 ? 3.381 -3.262 2.578 1 98.12 147 VAL B N 1
ATOM 2472 C CA . VAL B 1 147 ? 4.336 -4.137 3.25 1 98.12 147 VAL B CA 1
ATOM 2473 C C . VAL B 1 147 ? 5.73 -3.924 2.668 1 98.12 147 VAL B C 1
ATOM 2475 O O . VAL B 1 147 ? 6.707 -3.781 3.41 1 98.12 147 VAL B O 1
ATOM 2478 N N . LEU B 1 148 ? 5.773 -3.854 1.364 1 98.38 148 LEU B N 1
ATOM 2479 C CA . LEU B 1 148 ? 7.055 -3.668 0.696 1 98.38 148 LEU B CA 1
ATOM 2480 C C . LEU B 1 148 ? 7.664 -2.316 1.056 1 98.38 148 LEU B C 1
ATOM 2482 O O . LEU B 1 148 ? 8.875 -2.215 1.278 1 98.38 148 LEU B O 1
ATOM 2486 N N . SER B 1 149 ? 6.82 -1.276 1.078 1 98.19 149 SER B N 1
ATOM 2487 C CA . SER B 1 149 ? 7.312 0.047 1.445 1 98.19 149 SER B CA 1
ATOM 2488 C C . SER B 1 149 ? 7.844 0.062 2.875 1 98.19 149 SER B C 1
ATOM 2490 O O . SER B 1 149 ? 8.891 0.658 3.148 1 98.19 149 SER B O 1
ATOM 2492 N N . GLN B 1 150 ? 7.105 -0.582 3.764 1 97.62 150 GLN B N 1
ATOM 2493 C CA . GLN B 1 150 ? 7.527 -0.647 5.16 1 97.62 150 GLN B CA 1
ATOM 2494 C C . GLN B 1 150 ? 8.859 -1.373 5.297 1 97.62 150 GLN B C 1
ATOM 2496 O O . GLN B 1 150 ? 9.758 -0.903 6 1 97.62 150 GLN B O 1
ATOM 2501 N N . MET B 1 151 ? 9.055 -2.479 4.621 1 96.81 151 MET B N 1
ATOM 2502 C CA . MET B 1 151 ? 10.281 -3.264 4.695 1 96.81 151 MET B CA 1
ATOM 2503 C C . MET B 1 151 ? 11.461 -2.494 4.102 1 96.81 151 MET B C 1
ATOM 2505 O O . MET B 1 151 ? 12.547 -2.471 4.676 1 96.81 151 MET B O 1
ATOM 2509 N N . ASN B 1 152 ? 11.195 -1.865 3.014 1 97.31 152 ASN B N 1
ATOM 2510 C CA . ASN B 1 152 ? 12.281 -1.135 2.361 1 97.31 152 ASN B CA 1
ATOM 2511 C C . ASN B 1 152 ? 12.641 0.133 3.127 1 97.31 152 ASN B C 1
ATOM 2513 O O . ASN B 1 152 ? 13.805 0.542 3.145 1 97.31 152 ASN B O 1
ATOM 2517 N N . MET B 1 153 ? 11.625 0.747 3.693 1 96.5 153 MET B N 1
ATOM 2518 C CA . MET B 1 153 ? 11.891 1.9 4.547 1 96.5 153 MET B CA 1
ATOM 2519 C C . MET B 1 153 ? 12.773 1.514 5.727 1 96.5 153 MET B C 1
ATOM 2521 O O . MET B 1 153 ? 13.695 2.254 6.086 1 96.5 153 MET B O 1
ATOM 2525 N N . GLN B 1 154 ? 12.523 0.378 6.309 1 93.44 154 GLN B N 1
ATOM 2526 C CA . GLN B 1 154 ? 13.32 -0.104 7.434 1 93.44 154 GLN B CA 1
ATOM 2527 C C . GLN B 1 154 ? 14.758 -0.383 7.008 1 93.44 154 GLN B C 1
ATOM 2529 O O . GLN B 1 154 ? 15.695 -0.198 7.793 1 93.44 154 GLN B O 1
ATOM 2534 N N . ASP B 1 155 ? 14.961 -0.837 5.766 1 91.88 155 ASP B N 1
ATOM 2535 C CA . ASP B 1 155 ? 16.297 -1.082 5.227 1 91.88 155 ASP B CA 1
ATOM 2536 C C . ASP B 1 155 ? 17.078 0.219 5.102 1 91.88 155 ASP B C 1
ATOM 2538 O O . ASP B 1 155 ? 18.312 0.217 5.199 1 91.88 155 ASP B O 1
ATOM 2542 N N . SER B 1 156 ? 16.359 1.307 4.754 1 83.94 156 SER B N 1
ATOM 2543 C CA . SER B 1 156 ? 17 2.586 4.473 1 83.94 156 SER B CA 1
ATOM 2544 C C . SER B 1 156 ? 17.281 3.355 5.762 1 83.94 156 SER B C 1
ATOM 2546 O O . SER B 1 156 ? 18.016 4.352 5.75 1 83.94 156 SER B O 1
ATOM 2548 N N . SER B 1 157 ? 16.578 3.027 6.812 1 74.44 157 SER B N 1
ATOM 2549 C CA . SER B 1 157 ? 16.781 3.729 8.078 1 74.44 157 SER B CA 1
ATOM 2550 C C . SER B 1 157 ? 18.141 3.412 8.672 1 74.44 157 SER B C 1
ATOM 2552 O O . SER B 1 157 ? 18.562 2.252 8.719 1 74.44 157 SER B O 1
ATOM 2554 N N . PRO B 1 158 ? 19.172 4.43 8.93 1 59.03 158 PRO B N 1
ATOM 2555 C CA . PRO B 1 158 ? 20.5 4.188 9.508 1 59.03 158 PRO B CA 1
ATOM 2556 C C . PRO B 1 158 ? 20.438 3.451 10.844 1 59.03 158 PRO B C 1
ATOM 2558 O O . PRO B 1 158 ? 19.422 3.508 11.539 1 59.03 158 PRO B O 1
#

Nearest PDB structures (foldseek):
  5xpy-assembly1_A  TM=6.157E-01  e=1.126E-01  Mus musculus
  6xtj-assembly1_AAA  TM=6.208E-01  e=1.519E-01  Homo sapiens
  6v9g-assembly2_B  TM=5.878E-01  e=2.175E-01  Homo sapiens
  5xpz-assembly1_A  TM=6.114E-01  e=3.727E-01  Mus musculus
  5xpz-assembly1_B  TM=6.020E-01  e=7.642E-01  Mus musculus

Foldseek 3Di:
DVVQAPDADDLQFFKWFADPDPQFGTWTQGLVRDIGTHSDHPVVRVQVLCCPQVVDGPVVQVVVLCVVVVDDAQAKRDSDLVSQFIWTWLDHPVDSGIMIGTLSFFDDWDADPPAQKIWTATPSGDIDMDRHHSVSVVVRNVNSVVVSCVVVVVVPDD/DVVQAPDADDLQFFKWFADPDPQFGTWTQGLVRDIGTHSDHPVVRLQVLCCPQVVDGPVVQVVVLCVVVVDDAQAKRASDLVSQFIWTWLDHPVDSGIMIGTLSFFDDWDADPPAQKIWTATPSGDIDIDRHHSVSVVVRNVNSVVVSCVVVVVVPDD

Sequence (316 aa):
MDNENNIFISSSTMMLEPCKHPYYRTKIIDSSGNHLYSCQTALQLIQKSCLTNIHSTYQGRRNAVKTKFKFKQNVPIPINHREYICAFPTESPASPNCIWLFFKHVHTIEFFQKAKRAKIHFSNGATVTIQISSHKLSQQLWKAGYVLSQMNMQDSSPMDNENNIFISSSTMMLEPCKHPYYRTKIIDSSGNHLYSCQTALQLIQKSCLTNIHSTYQGRRNAVKTKFKFKQNVPIPINHREYICAFPTESPASPNCIWLFFKHVHTIEFFQKAKRAKIHFSNGATVTIQISSHKLSQQLWKAGYVLSQMNMQDSSP

Organism: Bacillus thuringiensis (NCBI:txid1428)

InterPro domains:
  IPR010461 Competence protein ComK [PF06338] (6-155)
  IPR010461 Competence protein ComK [PIRSF011560] (2-157)

Radius of gyration: 20.97 Å; Cα contacts (8 Å, |Δi|>4): 639; chains: 2; bounding box: 42×70×43 Å

Solvent-accessible surface area (backbone atoms only — not comparable to full-atom values): 16979 Å² total; per-residue (Å²): 126,75,73,36,76,66,68,71,85,52,94,49,47,35,33,32,33,53,38,97,45,98,70,36,30,14,37,36,37,32,66,88,71,50,73,46,59,22,64,47,42,55,63,53,47,51,33,51,40,22,44,75,65,57,72,37,52,42,68,58,52,48,50,51,48,28,64,71,68,68,50,88,71,56,64,43,45,71,51,38,54,92,73,41,36,27,40,29,39,74,38,54,77,85,43,83,78,33,33,34,39,22,56,71,35,58,57,48,70,46,81,45,89,89,41,64,34,22,41,38,34,31,68,84,68,54,70,49,74,45,87,36,34,22,66,61,51,47,50,42,51,20,48,38,22,21,52,36,30,54,53,48,50,59,69,68,52,131,125,76,74,38,77,65,68,70,82,52,92,49,47,36,33,32,34,55,38,98,46,99,70,36,29,15,36,36,37,32,64,87,71,51,71,45,59,22,64,48,43,55,61,54,46,50,33,50,40,21,43,74,64,57,70,37,52,44,68,57,52,47,49,51,47,28,64,70,69,67,51,87,70,56,64,45,46,71,50,37,54,93,73,41,37,27,40,30,39,73,39,55,76,85,44,82,78,33,32,36,38,23,55,72,34,58,57,47,70,46,82,42,89,88,40,66,35,22,40,38,34,32,67,82,68,52,71,50,74,45,87,37,34,22,67,61,51,47,51,42,50,23,47,39,22,21,51,36,29,53,53,48,50,60,69,68,54,132